Protein AF-J9FDY6-F1 (afdb_monomer)

Organism: NCBI:txid749906

Solvent-accessible surface area (backbone atoms only — not comparable to full-atom values): 11093 Å² total; per-residue (Å²): 136,80,88,86,77,82,81,77,94,75,58,94,92,57,87,83,86,85,84,82,89,76,72,91,63,66,45,80,46,75,52,73,50,66,52,69,59,100,85,43,80,53,74,74,48,74,52,72,49,45,43,49,69,29,29,34,53,46,46,65,76,28,40,54,38,81,61,77,73,20,28,37,38,38,37,60,76,62,56,61,38,16,78,71,71,10,44,25,63,37,64,58,29,23,46,38,36,20,37,55,40,83,51,101,92,43,80,41,81,53,59,80,73,49,68,47,63,58,44,62,46,60,48,79,42,99,41,48,35,53,47,26,80,35,97,81,54,57,48,71,25,80,47,49,36,28,32,27,17,35,42,98,64,35,62,30,56,77,32,74,34,49,70,29,81,20,15,50,79,83,68,80,80,72,41,84,43,62,64,98,83,39,86,44,79,57,126

Nearest PDB structures (foldseek):
  8q6t-assembly1_P  TM=5.687E-01  e=2.063E-02  Mus musculus
  6x3a-assembly1_A  TM=3.842E-01  e=3.506E-03  Homo sapiens
  8bnq-assembly2_B  TM=5.030E-01  e=7.211E-02  Homo sapiens
  5ml6-assembly1_B  TM=3.009E-01  e=4.433E+00  Homo sapiens
  5y1h-assembly1_A  TM=3.246E-01  e=7.087E+00  Plasmodium falciparum FcB1/Columbia

Secondary structure (DSSP, 8-state):
------PPPPPTT-----------SSEEEEEEEEEEETTEEEEEEEEEEEESB-PBPP-TT-EEEE-SSSEEEE-PPPPSBBTTS-B--GGG-EEEEEEEEEETTEEEEEEEEEEPPTT-SEEEE---TTS--STTSSS-EEE-EEEEEEETTEE---EEPPPEEESPPPPSS--EE-GGGS-EE--

Radius of gyration: 26.78 Å; Cα contacts (8 Å, |Δi|>4): 396; chains: 1; bounding box: 71×28×73 Å

Structure (mmCIF, N/CA/C/O backbone):
data_AF-J9FDY6-F1
#
_entry.id   AF-J9FDY6-F1
#
loop_
_atom_site.group_PDB
_atom_site.id
_atom_site.type_symbol
_atom_site.label_atom_id
_atom_site.label_alt_id
_atom_site.label_comp_id
_atom_site.label_asym_id
_atom_site.label_entity_id
_atom_site.label_seq_id
_atom_site.pdbx_PDB_ins_code
_atom_site.Cartn_x
_atom_site.Cartn_y
_atom_site.Cartn_z
_atom_site.occupancy
_atom_site.B_iso_or_equiv
_atom_site.auth_seq_id
_atom_site.auth_comp_id
_atom_site.auth_asym_id
_atom_site.auth_atom_id
_atom_site.pdbx_PDB_model_num
ATOM 1 N N . GLY A 1 1 ? -14.685 12.097 28.600 1.00 75.06 1 GLY A N 1
ATOM 2 C CA . GLY A 1 1 ? -15.356 10.964 27.938 1.00 75.06 1 GLY A CA 1
ATOM 3 C C . GLY A 1 1 ? -16.847 11.201 27.976 1.00 75.06 1 GLY A C 1
ATOM 4 O O . GLY A 1 1 ? -17.321 11.728 28.975 1.00 75.06 1 GLY A O 1
ATOM 5 N N . VAL A 1 2 ? -17.555 10.863 26.903 1.00 87.19 2 VAL A N 1
ATOM 6 C CA . VAL A 1 2 ? -19.021 10.951 26.814 1.00 87.19 2 VAL A CA 1
ATOM 7 C C . VAL A 1 2 ? -19.598 9.568 27.115 1.00 87.19 2 VAL A C 1
ATOM 9 O O . VAL A 1 2 ? -19.003 8.561 26.737 1.00 87.19 2 VAL A O 1
ATOM 12 N N . LYS A 1 3 ? -20.726 9.495 27.831 1.00 90.62 3 LYS A N 1
ATOM 13 C CA . LYS A 1 3 ? -21.427 8.221 28.025 1.00 90.62 3 LYS A CA 1
ATOM 14 C C . LYS A 1 3 ? -22.091 7.826 26.707 1.00 90.62 3 LYS A C 1
ATOM 16 O O . LYS A 1 3 ? -23.014 8.512 26.282 1.00 90.62 3 LYS A O 1
ATOM 21 N N . VAL A 1 4 ? -21.640 6.727 26.108 1.00 92.19 4 VAL A N 1
ATOM 22 C CA . VAL A 1 4 ? -22.188 6.211 24.841 1.00 92.19 4 VAL A CA 1
ATOM 23 C C . VAL A 1 4 ? -23.287 5.167 25.049 1.00 92.19 4 VAL A C 1
ATOM 25 O O . VAL A 1 4 ? -24.192 5.072 24.233 1.00 92.19 4 VAL A O 1
ATOM 28 N N . ALA A 1 5 ? -23.271 4.433 26.169 1.00 93.25 5 ALA A N 1
ATOM 29 C CA . ALA A 1 5 ? -24.294 3.438 26.482 1.00 93.25 5 ALA A CA 1
ATOM 30 C C . ALA A 1 5 ? -24.407 3.136 27.981 1.00 93.25 5 ALA A C 1
ATOM 32 O O . ALA A 1 5 ? -23.498 3.398 28.772 1.00 93.25 5 ALA A O 1
ATOM 33 N N . THR A 1 6 ? -25.534 2.528 28.350 1.00 92.44 6 THR A N 1
ATOM 34 C CA . THR A 1 6 ? -25.715 1.799 29.607 1.00 92.44 6 THR A CA 1
ATOM 35 C C . THR A 1 6 ? -26.162 0.389 29.246 1.00 92.44 6 THR A C 1
ATOM 37 O O . THR A 1 6 ? -27.187 0.218 28.591 1.00 92.44 6 THR A O 1
ATOM 40 N N . LEU A 1 7 ? -25.368 -0.609 29.631 1.00 90.44 7 LEU A N 1
ATOM 41 C CA . LEU A 1 7 ? -25.684 -2.015 29.389 1.00 90.44 7 LEU A CA 1
ATOM 42 C C . LEU A 1 7 ? -26.540 -2.549 30.540 1.00 90.44 7 LEU A C 1
ATOM 44 O O . LEU A 1 7 ? -26.436 -2.067 31.668 1.00 90.44 7 LEU A O 1
ATOM 48 N N . GLY A 1 8 ? -27.410 -3.517 30.247 1.00 85.62 8 GLY A N 1
ATOM 49 C CA . GLY A 1 8 ? -28.266 -4.140 31.257 1.00 85.62 8 GLY A CA 1
ATOM 50 C C . GLY A 1 8 ? -27.470 -4.876 32.340 1.00 85.62 8 GLY A C 1
ATOM 51 O O . GLY A 1 8 ? -26.281 -5.154 32.176 1.00 85.62 8 GLY A O 1
ATOM 52 N N . ALA A 1 9 ? -28.142 -5.217 33.444 1.00 83.19 9 ALA A N 1
ATOM 53 C CA . ALA A 1 9 ? -27.534 -5.969 34.539 1.00 83.19 9 ALA A CA 1
ATOM 54 C C . ALA A 1 9 ? -26.987 -7.317 34.036 1.00 83.19 9 ALA A C 1
ATOM 56 O O . ALA A 1 9 ? -27.739 -8.169 33.557 1.00 83.19 9 ALA A O 1
ATOM 57 N N . GLY A 1 10 ? -25.669 -7.490 34.136 1.00 81.31 10 GLY A N 1
ATOM 58 C CA . GLY A 1 10 ? -24.989 -8.736 33.805 1.00 81.31 10 GLY A CA 1
ATOM 59 C C . GLY A 1 10 ? -24.972 -9.703 34.986 1.00 81.31 10 GLY A C 1
ATOM 60 O O . GLY A 1 10 ? -24.979 -9.296 36.147 1.00 81.31 10 GLY A O 1
ATOM 61 N N . LYS A 1 11 ? -24.914 -10.999 34.694 1.00 86.50 11 LYS A N 1
ATOM 62 C CA . LYS A 1 11 ? -24.610 -12.031 35.694 1.00 86.50 11 LYS A CA 1
ATOM 63 C C . LYS A 1 11 ? -23.091 -12.216 35.819 1.00 86.50 11 LYS A C 1
ATOM 65 O O . LYS A 1 11 ? -22.375 -11.978 34.844 1.00 86.50 11 LYS A O 1
ATOM 70 N N . PRO A 1 12 ? -22.574 -12.689 36.968 1.00 84.12 12 PRO A N 1
ATOM 71 C CA . PRO A 1 12 ? -21.167 -13.064 37.084 1.00 84.12 12 PRO A CA 1
ATOM 72 C C . PRO A 1 12 ? -20.740 -14.025 35.962 1.00 84.12 12 PRO A C 1
ATOM 74 O O . PRO A 1 12 ? -21.419 -15.015 35.698 1.00 84.12 12 PRO A O 1
ATOM 77 N N . GLY A 1 13 ? -19.632 -13.709 35.285 1.00 86.62 13 GLY A N 1
ATOM 78 C CA . GLY A 1 13 ? -19.098 -14.498 34.166 1.00 86.62 13 GLY A CA 1
ATOM 79 C C . GLY A 1 13 ? -19.804 -14.305 32.817 1.00 86.62 13 GLY A C 1
ATOM 80 O O . GLY A 1 13 ? -19.358 -14.871 31.824 1.00 86.62 13 GLY A O 1
ATOM 81 N N . GLN A 1 14 ? -20.874 -13.507 32.744 1.00 91.00 14 GLN A N 1
ATOM 82 C CA . GLN A 1 14 ? -21.537 -13.191 31.480 1.00 91.00 14 GLN A CA 1
ATOM 83 C C . GLN A 1 14 ? -20.716 -12.185 30.662 1.00 91.00 14 GLN A C 1
ATOM 85 O O . GLN A 1 14 ? -20.307 -11.141 31.167 1.00 91.00 14 GLN A O 1
ATOM 90 N N . THR A 1 15 ? -20.558 -12.451 29.366 1.00 91.12 15 THR A N 1
ATOM 91 C CA . THR A 1 15 ? -20.075 -11.454 28.404 1.00 91.12 15 THR A CA 1
ATOM 92 C C . THR A 1 15 ? -21.220 -10.535 27.987 1.00 91.12 15 THR A C 1
ATOM 94 O O . THR A 1 15 ? -22.278 -11.000 27.562 1.00 91.12 15 THR A O 1
ATOM 97 N N . LEU A 1 16 ? -20.996 -9.227 28.092 1.00 90.88 16 LEU A N 1
ATOM 98 C CA . LEU A 1 16 ? -21.864 -8.201 27.525 1.00 90.88 16 LEU A CA 1
ATOM 99 C C . LEU A 1 16 ? -21.145 -7.553 26.341 1.00 90.88 16 LEU A C 1
ATOM 101 O O . LEU A 1 16 ? -19.950 -7.269 26.424 1.00 90.88 16 LEU A O 1
ATOM 105 N N . THR A 1 17 ? -21.879 -7.306 25.261 1.00 92.12 17 THR A N 1
ATOM 106 C CA . THR A 1 17 ? -21.357 -6.684 24.041 1.00 92.12 17 THR A CA 1
ATOM 107 C C . THR A 1 17 ? -22.111 -5.392 23.768 1.00 92.12 17 THR A C 1
ATOM 109 O O . THR A 1 17 ? -23.320 -5.310 23.983 1.00 92.12 17 THR A O 1
ATOM 112 N N . TYR A 1 18 ? -21.384 -4.387 23.294 1.00 91.69 18 TYR A N 1
ATOM 113 C CA . TYR A 1 18 ? -21.929 -3.131 22.806 1.00 91.69 18 TYR A CA 1
ATOM 114 C C . TYR A 1 18 ? -21.209 -2.754 21.519 1.00 91.69 18 TYR A C 1
ATOM 116 O O . TYR A 1 18 ? -19.981 -2.811 21.468 1.00 91.69 18 TYR A O 1
ATOM 124 N N . GLU A 1 19 ? -21.979 -2.375 20.507 1.00 92.38 19 GLU A N 1
ATOM 125 C CA . GLU A 1 19 ? -21.470 -1.871 19.239 1.00 92.38 19 GLU A CA 1
ATOM 126 C C . GLU A 1 19 ? -21.726 -0.366 19.174 1.00 92.38 19 GLU A C 1
ATOM 128 O O . GLU A 1 19 ? -22.873 0.087 19.208 1.00 92.38 19 GLU A O 1
ATOM 133 N N . ASP A 1 20 ? -20.647 0.411 19.118 1.00 90.69 20 ASP A N 1
ATOM 134 C CA . ASP A 1 20 ? -20.729 1.858 18.984 1.00 90.69 20 ASP A CA 1
ATOM 135 C C . ASP A 1 20 ? -20.771 2.249 17.505 1.00 90.69 20 ASP A C 1
ATOM 137 O O . ASP A 1 20 ? -19.743 2.327 16.837 1.00 90.69 20 ASP A O 1
ATOM 141 N N . ASN A 1 21 ? -21.975 2.494 16.995 1.00 88.88 21 ASN A N 1
ATOM 142 C CA . ASN A 1 21 ? -22.195 2.928 15.613 1.00 88.88 21 ASN A CA 1
ATOM 143 C C . ASN A 1 21 ? -22.126 4.457 15.439 1.00 88.88 21 ASN A C 1
ATOM 145 O O . ASN A 1 21 ? -22.298 4.958 14.331 1.00 88.88 21 ASN A O 1
ATOM 149 N N . ALA A 1 22 ? -21.909 5.212 16.522 1.00 88.19 22 ALA A N 1
ATOM 150 C CA . ALA A 1 22 ? -21.962 6.674 16.533 1.00 88.19 22 ALA A CA 1
ATOM 151 C C . ALA A 1 22 ? -20.578 7.312 16.745 1.00 88.19 22 ALA A C 1
ATOM 153 O O . ALA A 1 22 ? -20.472 8.415 17.290 1.00 88.19 22 ALA A O 1
ATOM 154 N N . VAL A 1 23 ? -19.511 6.628 16.319 1.00 87.88 23 VAL A N 1
ATOM 155 C CA . VAL A 1 23 ? -18.141 7.138 16.436 1.00 87.88 23 VAL A CA 1
ATOM 156 C C . VAL A 1 23 ? -17.967 8.328 15.483 1.00 87.88 23 VAL A C 1
ATOM 158 O O . VAL A 1 23 ? -18.088 8.161 14.270 1.00 87.88 23 VAL A O 1
ATOM 161 N N . PRO A 1 24 ? -17.705 9.543 15.997 1.00 82.50 24 PRO A N 1
ATOM 162 C CA . PRO A 1 24 ? -17.895 10.774 15.229 1.00 82.50 24 PRO A CA 1
ATOM 163 C C . PRO A 1 24 ? -16.793 11.041 14.199 1.00 82.50 24 PRO A C 1
ATOM 165 O O . PRO A 1 24 ? -16.982 11.850 13.294 1.00 82.50 24 PRO A O 1
ATOM 168 N N . SER A 1 25 ? -15.625 10.419 14.355 1.00 88.00 25 SER A N 1
ATOM 169 C CA . SER A 1 25 ? -14.468 10.663 13.499 1.00 88.00 25 SER A CA 1
ATOM 170 C C . SER A 1 25 ? -13.517 9.473 13.485 1.00 88.00 25 SER A C 1
ATOM 172 O O . SER A 1 25 ? -13.404 8.750 14.479 1.00 88.00 25 SER A O 1
ATOM 174 N N . ASN A 1 26 ? -12.760 9.333 12.396 1.00 89.94 26 ASN A N 1
ATOM 175 C CA . ASN A 1 26 ? -11.641 8.396 12.345 1.00 89.94 26 ASN A CA 1
ATOM 176 C C . ASN A 1 26 ? -10.578 8.777 13.388 1.00 89.94 26 ASN A C 1
ATOM 178 O O . ASN A 1 26 ? -10.371 9.963 13.664 1.00 89.94 26 ASN A O 1
ATOM 182 N N . GLY A 1 27 ? -9.888 7.789 13.954 1.00 90.75 27 GLY A N 1
ATOM 183 C CA . GLY A 1 27 ? -8.768 8.016 14.865 1.00 90.75 27 GLY A CA 1
ATOM 184 C C . GLY A 1 27 ? -8.740 7.076 16.064 1.00 90.75 27 GLY A C 1
ATOM 185 O O . GLY A 1 27 ? -9.526 6.136 16.167 1.00 90.75 27 GLY A O 1
ATOM 186 N N . TYR A 1 28 ? -7.816 7.340 16.989 1.00 92.12 28 TYR A N 1
ATOM 187 C CA . TYR A 1 28 ? -7.739 6.605 18.249 1.00 92.12 28 TYR A CA 1
ATOM 188 C C . TYR A 1 28 ? -8.845 7.038 19.206 1.00 92.12 28 TYR A C 1
ATOM 190 O O . TYR A 1 28 ? -8.920 8.200 19.605 1.00 92.12 28 TYR A O 1
ATOM 198 N N . HIS A 1 29 ? -9.635 6.065 19.644 1.00 92.44 29 HIS A N 1
ATOM 199 C CA . HIS A 1 29 ? -10.652 6.238 20.673 1.00 92.44 29 HIS A CA 1
ATOM 200 C C . HIS A 1 29 ? -10.351 5.333 21.859 1.00 92.44 29 HIS A C 1
ATOM 202 O O . HIS A 1 29 ? -9.809 4.238 21.704 1.00 92.44 29 HIS A O 1
ATOM 208 N N . SER A 1 30 ? -10.705 5.800 23.056 1.00 93.56 30 SER A N 1
ATOM 209 C CA . SER A 1 30 ? -10.562 5.038 24.295 1.00 93.56 30 SER A CA 1
ATOM 210 C C . SER A 1 30 ? -11.929 4.818 24.927 1.00 93.56 30 SER A C 1
ATOM 212 O O . SER A 1 30 ? -12.634 5.773 25.263 1.00 93.56 30 SER A O 1
ATOM 214 N N . TYR A 1 31 ? -12.291 3.552 25.098 1.00 93.62 31 TYR A N 1
ATOM 215 C CA . TYR A 1 31 ? -13.521 3.123 25.743 1.00 93.62 31 TYR A CA 1
ATOM 216 C C . TYR A 1 31 ? -13.233 2.757 27.183 1.00 93.62 31 TYR A C 1
ATOM 218 O O . TYR A 1 31 ? -12.234 2.104 27.481 1.00 93.62 31 TYR A O 1
ATOM 226 N N . ARG A 1 32 ? -14.139 3.157 28.075 1.00 94.44 32 ARG A N 1
ATOM 227 C CA . ARG A 1 32 ? -14.078 2.827 29.495 1.00 94.44 32 ARG A CA 1
ATOM 228 C C . ARG A 1 32 ? -15.406 2.257 29.956 1.00 94.44 32 ARG A C 1
ATOM 230 O O . ARG A 1 32 ? -16.444 2.883 29.756 1.00 94.44 32 ARG A O 1
ATOM 237 N N . VAL A 1 33 ? -15.347 1.113 30.621 1.00 93.56 33 VAL A N 1
ATOM 238 C CA . VAL A 1 33 ? -16.486 0.454 31.256 1.00 93.56 33 VAL A CA 1
ATOM 239 C C . VAL A 1 33 ? -16.359 0.612 32.767 1.00 93.56 33 VAL A C 1
ATOM 241 O O . VAL A 1 33 ? -15.297 0.363 33.337 1.00 93.56 33 VAL A O 1
ATOM 244 N N . THR A 1 34 ? -17.453 1.021 33.404 1.00 92.50 34 THR A N 1
ATOM 245 C CA . THR A 1 34 ? -17.596 1.077 34.862 1.00 92.50 34 THR A CA 1
ATOM 246 C C . THR A 1 34 ? -18.764 0.175 35.235 1.00 92.50 34 THR A C 1
ATOM 248 O O . THR A 1 34 ? -19.874 0.393 34.751 1.00 92.50 34 THR A O 1
ATOM 251 N N . ALA A 1 35 ? -18.527 -0.838 36.067 1.00 89.88 35 ALA A N 1
ATOM 252 C CA . ALA A 1 35 ? -19.613 -1.617 36.657 1.00 89.88 35 ALA A CA 1
ATOM 253 C C . ALA A 1 35 ? -20.236 -0.825 37.813 1.00 89.88 35 ALA A C 1
ATOM 255 O O . ALA A 1 35 ? -19.504 -0.167 38.549 1.00 89.88 35 ALA A O 1
ATOM 256 N N . LEU A 1 36 ? -21.558 -0.889 37.977 1.00 90.12 36 LEU A N 1
ATOM 257 C CA . LEU A 1 36 ? -22.249 -0.281 39.113 1.00 90.12 36 LEU A CA 1
ATOM 258 C C . LEU A 1 36 ? -22.973 -1.355 39.924 1.00 90.12 36 LEU A C 1
ATOM 260 O O . LEU A 1 36 ? -23.578 -2.258 39.344 1.00 90.12 36 LEU A O 1
ATOM 264 N N . LEU A 1 37 ? -22.938 -1.224 41.248 1.00 88.56 37 LEU A N 1
ATOM 265 C CA . LEU A 1 37 ? -23.742 -2.008 42.186 1.00 88.56 37 LEU A CA 1
ATOM 266 C C . LEU A 1 37 ? -24.489 -1.028 43.090 1.00 88.56 37 LEU A C 1
ATOM 268 O O . LEU A 1 37 ? -23.857 -0.209 43.744 1.00 88.56 37 LEU A O 1
ATOM 272 N N . ASP A 1 38 ? -25.821 -1.070 43.076 1.00 89.12 38 ASP A N 1
ATOM 273 C CA . ASP A 1 38 ? -26.685 -0.191 43.883 1.00 89.12 38 ASP A CA 1
ATOM 274 C C . ASP A 1 38 ? -26.384 1.317 43.746 1.00 89.12 38 ASP A C 1
ATOM 276 O O . ASP A 1 38 ? -26.576 2.101 44.669 1.00 89.12 38 ASP A O 1
ATOM 280 N N . GLY A 1 39 ? -25.932 1.737 42.560 1.00 84.88 39 GLY A N 1
ATOM 281 C CA . GLY A 1 39 ? -25.575 3.128 42.260 1.00 84.88 39 GLY A CA 1
ATOM 282 C C . GLY A 1 39 ? -24.118 3.493 42.556 1.00 84.88 39 GLY A C 1
ATOM 283 O O . GLY A 1 39 ? -23.668 4.543 42.104 1.00 84.88 39 GLY A O 1
ATOM 284 N N . GLU A 1 40 ? -23.365 2.613 43.215 1.00 90.94 40 GLU A N 1
ATOM 285 C CA . GLU A 1 40 ? -21.948 2.814 43.519 1.00 90.94 40 GLU A CA 1
ATOM 286 C C . GLU A 1 40 ? -21.053 2.330 42.373 1.00 90.94 40 GLU A C 1
ATOM 288 O O . GLU A 1 40 ? -21.248 1.245 41.814 1.00 90.94 40 GLU A O 1
ATOM 293 N N . GLU A 1 41 ? -20.051 3.137 42.016 1.00 93.19 41 GLU A N 1
ATOM 294 C CA . GLU A 1 41 ? -19.089 2.795 40.967 1.00 93.19 41 GLU A CA 1
ATOM 295 C C . GLU A 1 41 ? -18.074 1.753 41.458 1.00 93.19 41 GLU A C 1
ATOM 297 O O . GLU A 1 41 ? -17.340 1.964 42.422 1.00 93.19 41 GLU A O 1
ATOM 302 N N . GLY A 1 42 ? -17.967 0.647 40.727 1.00 90.94 42 GLY A N 1
ATOM 303 C CA . GLY A 1 42 ? -16.873 -0.304 40.854 1.00 90.94 42 GLY A CA 1
ATOM 304 C C . GLY A 1 42 ? -15.620 0.118 40.079 1.00 90.94 42 GLY A C 1
ATOM 305 O O . GLY A 1 42 ? -15.473 1.244 39.593 1.00 90.94 42 GLY A O 1
ATOM 306 N N . SER A 1 43 ? -14.693 -0.828 39.925 1.00 90.44 43 SER A N 1
ATOM 307 C CA . SER A 1 43 ? -13.465 -0.616 39.156 1.00 90.44 43 SER A CA 1
ATOM 308 C C . SER A 1 43 ? -13.746 -0.304 37.682 1.00 90.44 43 SER A C 1
ATOM 310 O O . SER A 1 43 ? -14.675 -0.830 37.066 1.00 90.44 43 SER A O 1
ATOM 312 N N . LYS A 1 44 ? -12.890 0.546 37.111 1.00 93.00 44 LYS A N 1
ATOM 313 C CA . LYS A 1 44 ? -12.946 0.972 35.711 1.00 93.00 44 LYS A CA 1
ATOM 314 C C . LYS A 1 44 ? -12.002 0.116 34.876 1.00 93.00 44 LYS A C 1
ATOM 316 O O . LYS A 1 44 ? -10.835 -0.023 35.231 1.00 93.00 44 LYS A O 1
ATOM 321 N N . ALA A 1 45 ? -12.489 -0.395 33.753 1.00 93.62 45 ALA A N 1
ATOM 322 C CA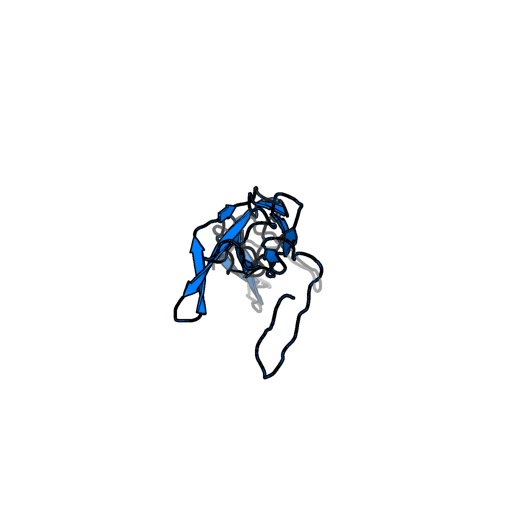 . ALA A 1 45 ? -11.675 -1.049 32.734 1.00 93.62 45 ALA A CA 1
ATOM 323 C C . ALA A 1 45 ? -11.646 -0.176 31.480 1.00 93.62 45 ALA A C 1
ATOM 325 O O . ALA A 1 45 ? -12.689 0.342 31.083 1.00 93.62 45 ALA A O 1
ATOM 326 N N . SER A 1 46 ? -10.479 -0.019 30.856 1.00 94.81 46 SER A N 1
ATOM 327 C CA . SER A 1 46 ? -10.326 0.789 29.644 1.00 94.81 46 SER A CA 1
ATOM 328 C C . SER A 1 46 ? -9.598 0.023 28.548 1.00 94.81 46 SER A C 1
ATOM 330 O O . SER A 1 46 ? -8.714 -0.780 28.835 1.00 94.81 46 SER A O 1
ATOM 332 N N . SER A 1 47 ? -9.939 0.312 27.296 1.00 94.38 47 SER A N 1
ATOM 333 C CA . SER A 1 47 ? -9.233 -0.172 26.109 1.00 94.38 47 SER A CA 1
ATOM 334 C C . SER A 1 47 ? -9.227 0.909 25.031 1.00 94.38 47 SER A C 1
ATOM 336 O O . SER A 1 47 ? -10.136 1.738 24.990 1.00 94.38 47 SER A O 1
ATOM 338 N N . SER A 1 48 ? -8.217 0.905 24.165 1.00 92.81 48 SER A N 1
ATOM 339 C CA . SER A 1 48 ? -8.083 1.878 23.079 1.00 92.81 48 SER A CA 1
ATOM 340 C C . SER A 1 48 ? -7.844 1.182 21.746 1.00 92.81 48 SER A C 1
ATOM 342 O O . SER A 1 48 ? -7.116 0.193 21.684 1.00 92.81 48 SER A O 1
ATOM 344 N N . ALA A 1 49 ? -8.430 1.724 20.682 1.00 90.69 49 ALA A N 1
ATOM 345 C CA . ALA A 1 49 ? -8.265 1.233 19.318 1.00 90.69 49 ALA A CA 1
ATOM 346 C C . ALA A 1 49 ? -8.391 2.381 18.310 1.00 90.69 49 ALA A C 1
ATOM 348 O O . ALA A 1 49 ? -9.007 3.407 18.606 1.00 90.69 49 ALA A O 1
ATOM 349 N N . TYR A 1 50 ? -7.816 2.197 17.121 1.00 92.25 50 TYR A N 1
ATOM 350 C CA . TYR A 1 50 ? -8.097 3.057 15.976 1.00 92.25 50 TYR A CA 1
ATOM 351 C C . TYR A 1 50 ? -9.434 2.637 15.358 1.00 92.25 50 TYR A C 1
ATOM 353 O O . TYR A 1 50 ? -9.603 1.474 14.994 1.00 92.25 50 TYR A O 1
ATOM 361 N N . ILE A 1 51 ? -10.380 3.567 15.250 1.00 92.00 51 ILE A N 1
ATOM 362 C CA . ILE A 1 51 ? -11.693 3.339 14.637 1.00 92.00 51 ILE A CA 1
ATOM 363 C C . ILE A 1 51 ? -11.797 4.208 13.390 1.00 92.00 51 ILE A C 1
ATOM 365 O O . ILE A 1 51 ? -11.394 5.369 13.413 1.00 92.00 51 ILE A O 1
ATOM 369 N N . GLY A 1 52 ? -12.343 3.643 12.316 1.00 91.50 52 GLY A N 1
ATOM 370 C CA . GLY A 1 52 ? -12.466 4.292 11.014 1.00 91.50 52 GLY A CA 1
ATOM 371 C C . GLY A 1 52 ? -11.510 3.722 9.968 1.00 91.50 52 GLY A C 1
ATOM 372 O O . GLY A 1 52 ? -10.789 2.754 10.225 1.00 91.50 52 GLY A O 1
ATOM 373 N N . LEU A 1 53 ? -11.542 4.325 8.778 1.00 94.94 53 LEU A N 1
ATOM 374 C CA . LEU A 1 53 ? -10.663 3.967 7.665 1.00 94.94 53 LEU A CA 1
ATOM 375 C C . LEU A 1 53 ? -9.219 4.368 7.993 1.00 94.94 53 LEU A C 1
ATOM 377 O O . LEU A 1 53 ? -8.963 5.518 8.347 1.00 94.94 53 LEU A O 1
ATOM 381 N N . ASP A 1 54 ? -8.303 3.418 7.862 1.00 96.88 54 ASP A N 1
ATOM 382 C CA . ASP A 1 54 ? -6.878 3.558 8.146 1.00 96.88 54 ASP A CA 1
ATOM 383 C C . ASP A 1 54 ? -6.059 3.649 6.848 1.00 96.88 54 ASP A C 1
ATOM 385 O O . ASP A 1 54 ? -6.533 3.327 5.753 1.00 96.88 54 ASP A O 1
ATOM 389 N N . ILE A 1 55 ? -4.814 4.096 6.977 1.00 97.50 55 ILE A N 1
ATOM 390 C CA . ILE A 1 55 ? -3.859 4.212 5.873 1.00 97.50 55 ILE A CA 1
ATOM 391 C C . ILE A 1 55 ? -3.356 2.807 5.509 1.00 97.50 55 ILE A C 1
ATOM 393 O O . ILE A 1 55 ? -2.927 2.079 6.412 1.00 97.50 55 ILE A O 1
ATOM 397 N N . PRO A 1 56 ? -3.372 2.401 4.225 1.00 98.38 56 PRO A N 1
ATOM 398 C CA . PRO A 1 56 ? -2.909 1.080 3.824 1.00 98.38 56 PRO A CA 1
ATOM 399 C C . PRO A 1 56 ? -1.419 0.902 4.131 1.00 98.38 56 PRO A C 1
ATOM 401 O O . PRO A 1 56 ? -0.637 1.853 4.150 1.00 98.38 56 PRO A O 1
ATOM 404 N N . LEU A 1 57 ? -1.013 -0.345 4.358 1.00 98.38 57 LEU A N 1
ATOM 405 C CA . LEU A 1 57 ? 0.406 -0.686 4.423 1.00 98.38 57 LEU A CA 1
ATOM 406 C C . LEU A 1 57 ? 1.042 -0.575 3.036 1.00 98.38 57 LEU A C 1
ATOM 408 O O . LEU A 1 57 ? 0.361 -0.739 2.022 1.00 98.38 57 LEU A O 1
ATOM 412 N N . SER A 1 58 ? 2.354 -0.334 3.002 1.00 98.06 58 SER A N 1
ATOM 413 C CA . SER A 1 58 ? 3.113 -0.304 1.753 1.00 98.06 58 SER A CA 1
ATOM 414 C C . SER A 1 58 ? 2.924 -1.607 0.968 1.00 98.06 58 SER A C 1
ATOM 416 O O . SER A 1 58 ? 2.825 -2.676 1.581 1.00 98.06 58 SER A O 1
ATOM 418 N N . PRO A 1 59 ? 2.891 -1.556 -0.376 1.00 97.69 59 PRO A N 1
ATOM 419 C CA . PRO A 1 59 ? 2.715 -2.740 -1.210 1.00 97.69 59 PRO A CA 1
ATOM 420 C C . PRO A 1 59 ? 4.031 -3.531 -1.285 1.00 97.69 59 PRO A C 1
ATOM 422 O O . PRO A 1 59 ? 4.685 -3.595 -2.318 1.00 97.69 59 PRO A O 1
ATOM 425 N N . GLU A 1 60 ? 4.480 -4.099 -0.169 1.00 97.31 60 GLU A N 1
ATOM 426 C CA . GLU A 1 60 ? 5.739 -4.844 -0.117 1.00 97.31 60 GLU A CA 1
ATOM 427 C C . GLU A 1 60 ? 5.709 -6.051 -1.060 1.00 97.31 60 GLU A C 1
ATOM 429 O O . GLU A 1 60 ? 4.726 -6.788 -1.129 1.00 97.31 60 GLU A O 1
ATOM 434 N N . GLY A 1 61 ? 6.812 -6.277 -1.773 1.00 96.38 61 GLY A N 1
ATOM 435 C CA . GLY A 1 61 ? 6.936 -7.381 -2.720 1.00 96.38 61 GLY A CA 1
ATOM 436 C C . GLY A 1 61 ? 6.477 -7.060 -4.141 1.00 96.38 61 GLY A C 1
ATOM 437 O O . GLY A 1 61 ? 6.252 -7.999 -4.905 1.00 96.38 61 GLY A O 1
ATOM 438 N N . VAL A 1 62 ? 6.366 -5.777 -4.517 1.00 98.19 62 VAL A N 1
ATOM 439 C CA . VAL A 1 62 ? 6.146 -5.393 -5.922 1.00 98.19 62 VAL A CA 1
ATOM 440 C C . VAL A 1 62 ? 7.248 -5.976 -6.815 1.00 98.19 62 VAL A C 1
ATOM 442 O O . VAL A 1 62 ? 8.444 -5.907 -6.496 1.00 98.19 62 VAL A O 1
ATOM 445 N N . LYS A 1 63 ? 6.840 -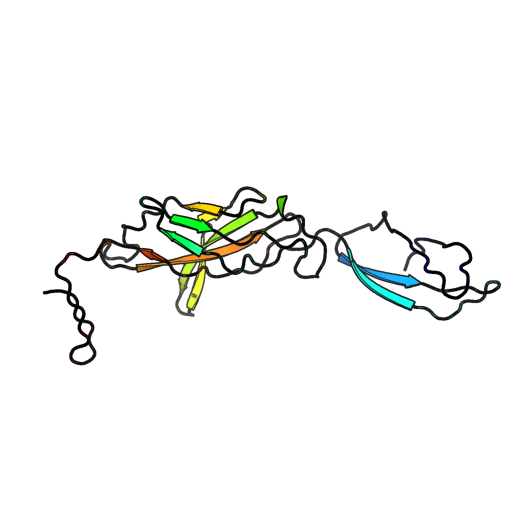6.550 -7.946 1.00 97.81 63 LYS A N 1
ATOM 446 C CA . LYS A 1 63 ? 7.708 -7.109 -8.985 1.00 97.81 63 LYS A CA 1
ATOM 447 C C . LYS A 1 63 ? 7.466 -6.389 -10.301 1.00 97.81 63 LYS A C 1
ATOM 449 O O . LYS A 1 63 ? 6.323 -6.091 -10.634 1.00 97.81 63 LYS A O 1
ATOM 454 N N . LEU A 1 64 ? 8.548 -6.163 -11.033 1.00 98.19 64 LEU A N 1
ATOM 455 C CA . LEU A 1 64 ? 8.533 -5.738 -12.425 1.00 98.19 64 LEU A CA 1
ATOM 456 C C . LEU A 1 64 ? 8.950 -6.945 -13.261 1.00 98.19 64 LEU A C 1
ATOM 458 O O . LEU A 1 64 ? 9.974 -7.564 -12.973 1.00 98.19 64 LEU A O 1
ATOM 462 N N . LEU A 1 65 ? 8.127 -7.313 -14.233 1.00 97.19 65 LEU A N 1
ATOM 463 C CA . LEU A 1 65 ? 8.321 -8.489 -15.068 1.00 97.19 65 LEU A CA 1
ATOM 464 C C . LEU A 1 65 ? 8.378 -8.060 -16.529 1.00 97.19 65 LEU A C 1
ATOM 466 O O . LEU A 1 65 ? 7.535 -7.284 -16.979 1.00 97.19 65 LEU A O 1
ATOM 470 N N . ASP A 1 66 ? 9.347 -8.594 -17.260 1.00 95.56 66 ASP A N 1
ATOM 471 C CA . ASP A 1 66 ? 9.341 -8.555 -18.717 1.00 95.56 66 ASP A CA 1
ATOM 472 C C . ASP A 1 66 ? 8.102 -9.306 -19.235 1.00 95.56 66 ASP A C 1
ATOM 474 O O . ASP A 1 66 ? 7.839 -10.449 -18.847 1.00 95.56 66 ASP A O 1
ATOM 478 N N . ASN A 1 67 ? 7.321 -8.630 -20.074 1.00 96.00 67 ASN A N 1
ATOM 479 C CA . ASN A 1 67 ? 6.119 -9.155 -20.707 1.00 96.00 67 ASN A CA 1
ATOM 480 C C . ASN A 1 67 ? 6.172 -8.970 -22.240 1.00 96.00 67 ASN A C 1
ATOM 482 O O . ASN A 1 67 ? 5.177 -8.648 -22.898 1.00 96.00 67 ASN A O 1
ATOM 486 N N . GLY A 1 68 ? 7.362 -9.158 -22.816 1.00 92.25 68 GLY A N 1
ATOM 487 C CA . GLY A 1 68 ? 7.648 -9.084 -24.245 1.00 92.25 68 GLY A CA 1
ATOM 488 C C . GLY A 1 68 ? 7.882 -7.651 -24.703 1.00 92.25 68 GLY A C 1
ATOM 489 O O . GLY A 1 68 ? 9.010 -7.201 -24.797 1.00 92.25 68 GLY A O 1
ATOM 490 N N . ASN A 1 69 ? 6.807 -6.912 -24.977 1.00 93.62 69 ASN A N 1
ATOM 491 C CA . ASN A 1 69 ? 6.901 -5.543 -25.517 1.00 93.62 69 ASN A CA 1
ATOM 492 C C . ASN A 1 69 ? 6.597 -4.463 -24.467 1.00 93.62 69 ASN A C 1
ATOM 494 O O . ASN A 1 69 ? 6.445 -3.288 -24.798 1.00 93.62 69 ASN A O 1
ATOM 498 N N . ASN A 1 70 ? 6.376 -4.872 -23.221 1.00 96.56 70 ASN A N 1
ATOM 499 C CA . ASN A 1 70 ? 6.028 -4.0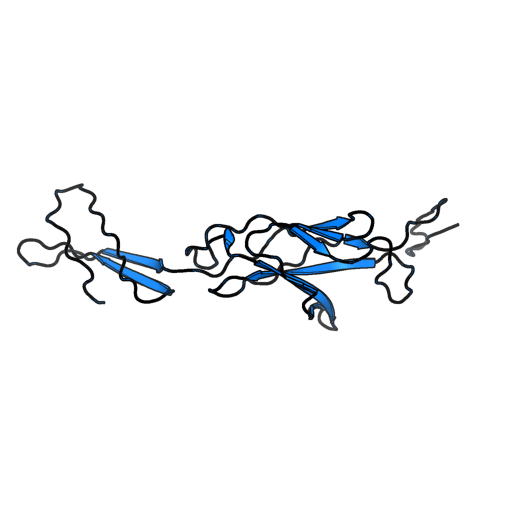02 -22.110 1.00 96.56 70 ASN A CA 1
ATOM 500 C C . ASN A 1 70 ? 6.518 -4.605 -20.787 1.00 96.56 70 ASN A C 1
ATOM 502 O O . ASN A 1 70 ? 6.926 -5.767 -20.736 1.00 96.56 70 ASN A O 1
ATOM 506 N N . VAL A 1 71 ? 6.432 -3.825 -19.710 1.00 97.81 71 VAL A N 1
ATOM 507 C CA . VAL A 1 71 ? 6.705 -4.298 -18.351 1.00 97.81 71 VAL A CA 1
ATOM 508 C C . VAL A 1 71 ? 5.387 -4.494 -17.609 1.00 97.81 71 VAL A C 1
ATOM 510 O O . VAL A 1 71 ? 4.549 -3.595 -17.559 1.00 97.81 71 VAL A O 1
ATOM 513 N N . LEU A 1 72 ? 5.209 -5.656 -16.985 1.00 98.44 72 LEU A N 1
ATOM 514 C CA . LEU A 1 72 ? 4.104 -5.927 -16.072 1.00 98.44 72 LEU A CA 1
ATOM 515 C C . LEU A 1 72 ? 4.551 -5.655 -14.632 1.00 98.44 72 LEU A C 1
ATOM 517 O O . LEU A 1 72 ? 5.462 -6.306 -14.118 1.00 98.44 72 LEU A O 1
ATOM 521 N N . ALA A 1 73 ? 3.894 -4.711 -13.964 1.00 98.50 73 ALA A N 1
ATOM 522 C CA . ALA A 1 73 ? 4.056 -4.490 -12.535 1.00 98.50 73 ALA A CA 1
ATOM 523 C C . ALA A 1 73 ? 3.001 -5.298 -11.771 1.00 98.50 73 ALA A C 1
ATOM 525 O O . ALA A 1 73 ? 1.815 -5.178 -12.064 1.00 98.50 73 ALA A O 1
ATOM 526 N N . GLN A 1 74 ? 3.416 -6.095 -10.785 1.00 98.50 74 GLN A N 1
ATOM 527 C CA . GLN A 1 74 ? 2.522 -6.904 -9.946 1.00 98.50 74 GLN A CA 1
ATOM 528 C C . GLN A 1 74 ? 2.836 -6.715 -8.464 1.00 98.50 74 GLN A C 1
ATOM 530 O O . GLN A 1 74 ? 4.005 -6.643 -8.082 1.00 98.50 74 GLN A O 1
ATOM 535 N N . TRP A 1 75 ? 1.812 -6.698 -7.613 1.00 98.44 75 TRP A N 1
ATOM 536 C CA . TRP A 1 75 ? 1.957 -6.560 -6.161 1.00 98.44 75 TRP A CA 1
ATOM 537 C C . TRP A 1 75 ? 0.954 -7.428 -5.390 1.00 98.44 75 TRP A C 1
ATOM 539 O O . TRP A 1 75 ? -0.093 -7.805 -5.919 1.00 98.44 75 TRP A O 1
ATOM 549 N N . PRO A 1 76 ? 1.233 -7.764 -4.118 1.00 98.00 76 PRO A N 1
ATOM 550 C CA . PRO A 1 76 ? 0.267 -8.472 -3.287 1.00 98.00 76 PRO A CA 1
ATOM 551 C C . PRO A 1 76 ? -0.993 -7.642 -3.024 1.00 98.00 76 PRO A C 1
ATOM 553 O O . PRO A 1 76 ? -0.937 -6.422 -2.876 1.00 98.00 76 PRO A O 1
ATOM 556 N N . LYS A 1 77 ? -2.135 -8.322 -2.872 1.00 97.94 77 LYS A N 1
ATOM 557 C CA . LYS A 1 77 ? -3.384 -7.684 -2.441 1.00 97.94 77 LYS A CA 1
ATOM 558 C C . LYS A 1 77 ? -3.191 -6.952 -1.107 1.00 97.94 77 LYS A C 1
ATOM 560 O O . LYS A 1 77 ? -2.612 -7.508 -0.170 1.00 97.94 77 LYS A O 1
ATOM 565 N N . ALA A 1 78 ? -3.747 -5.745 -1.009 1.00 98.19 78 ALA A N 1
ATOM 566 C CA . ALA A 1 78 ? -3.726 -4.962 0.219 1.00 98.19 78 ALA A CA 1
ATOM 567 C C . ALA A 1 78 ? -4.355 -5.729 1.396 1.00 98.19 78 ALA A C 1
ATOM 569 O O . ALA A 1 78 ? -5.337 -6.467 1.251 1.00 98.19 78 ALA A O 1
ATOM 570 N N . ARG A 1 79 ? -3.776 -5.554 2.586 1.00 97.62 79 ARG A N 1
ATOM 571 C CA . ARG A 1 79 ? -4.335 -6.100 3.826 1.00 97.62 79 ARG A CA 1
ATOM 572 C C . ARG A 1 79 ? -5.622 -5.357 4.177 1.00 97.62 79 ARG A C 1
ATOM 574 O O . ARG A 1 79 ? -5.775 -4.185 3.859 1.00 97.62 79 ARG A O 1
ATOM 581 N N . ASN A 1 80 ? -6.521 -6.028 4.893 1.00 97.19 80 ASN A N 1
ATOM 582 C CA . ASN A 1 80 ? -7.731 -5.407 5.439 1.00 97.19 80 ASN A CA 1
ATOM 583 C C . ASN A 1 80 ? -7.465 -4.579 6.713 1.00 97.19 80 ASN A C 1
ATOM 585 O O . ASN A 1 80 ? -8.403 -4.225 7.427 1.00 97.19 80 ASN A O 1
ATOM 589 N N . TYR A 1 81 ? -6.192 -4.307 7.013 1.00 96.56 81 TYR A N 1
ATOM 590 C CA . TYR A 1 81 ? -5.773 -3.450 8.107 1.00 96.56 81 TYR A CA 1
ATOM 591 C C . TYR A 1 81 ? -4.605 -2.548 7.701 1.00 96.56 81 TYR A C 1
ATOM 593 O O . TYR A 1 81 ? -3.790 -2.917 6.850 1.00 96.56 81 TYR A O 1
ATOM 601 N N . GLY A 1 82 ? -4.546 -1.374 8.325 1.00 96.81 82 GLY A N 1
ATOM 602 C CA . GLY A 1 82 ? -3.593 -0.318 8.006 1.00 96.81 82 GLY A CA 1
ATOM 603 C C . GLY A 1 82 ? -2.482 -0.120 9.034 1.00 96.81 82 GLY A C 1
ATOM 604 O O . GLY A 1 82 ? -2.232 -0.966 9.900 1.00 96.81 82 GLY A O 1
ATOM 605 N N . ALA A 1 83 ? -1.810 1.028 8.935 1.00 96.12 83 ALA A N 1
ATOM 606 C CA . ALA A 1 83 ? -0.678 1.423 9.775 1.00 96.12 83 ALA A CA 1
ATOM 607 C C . ALA A 1 83 ? -0.987 1.425 11.287 1.00 96.12 83 ALA A C 1
ATOM 609 O O . ALA A 1 83 ? -0.102 1.166 12.104 1.00 96.12 83 ALA A O 1
ATOM 610 N N . ASN A 1 84 ? -2.241 1.664 11.670 1.00 95.50 84 ASN A N 1
ATOM 611 C CA . ASN A 1 84 ? -2.720 1.674 13.052 1.00 95.50 84 ASN A CA 1
ATOM 612 C C . ASN A 1 84 ? -3.448 0.380 13.440 1.00 95.50 84 ASN A C 1
ATOM 614 O O . ASN A 1 84 ? -4.084 0.323 14.494 1.00 95.50 84 ASN A O 1
ATOM 618 N N . LYS A 1 85 ? -3.374 -0.662 12.597 1.00 93.56 85 LYS A N 1
ATOM 619 C CA . LYS A 1 85 ? -4.200 -1.880 12.684 1.00 93.56 85 LYS A CA 1
ATOM 620 C C . LYS A 1 85 ? -5.707 -1.584 12.595 1.00 93.56 85 LYS A C 1
ATOM 622 O O . LYS A 1 85 ? -6.512 -2.434 12.972 1.00 93.56 85 LYS A O 1
ATOM 627 N N . GLY A 1 86 ? -6.077 -0.390 12.122 1.00 93.50 86 GLY A N 1
ATOM 628 C CA . GLY A 1 86 ? -7.453 -0.010 11.825 1.00 93.50 86 GLY A CA 1
ATOM 629 C C . GLY A 1 86 ? -7.905 -0.602 10.494 1.00 93.50 86 GLY A C 1
ATOM 630 O O . GLY A 1 86 ? -7.110 -1.212 9.784 1.00 93.50 86 GLY A O 1
ATOM 631 N N . TYR A 1 87 ? -9.181 -0.439 10.156 1.00 95.19 87 TYR A N 1
ATOM 632 C CA . TYR A 1 87 ? -9.775 -1.055 8.970 1.00 95.19 87 TYR A CA 1
ATOM 633 C C . TYR A 1 87 ? -9.262 -0.427 7.669 1.00 95.19 87 TYR A C 1
ATOM 635 O O . TYR A 1 87 ? -9.230 0.792 7.526 1.00 95.19 87 TYR A O 1
ATOM 643 N N . VAL A 1 88 ? -8.936 -1.264 6.687 1.00 97.94 88 VAL A N 1
ATOM 644 C CA . VAL A 1 88 ? -8.682 -0.867 5.295 1.00 97.94 88 VAL A CA 1
ATOM 645 C C . VAL A 1 88 ? -9.607 -1.691 4.413 1.00 97.94 88 VAL A C 1
ATOM 647 O O . VAL A 1 88 ? -9.699 -2.900 4.607 1.00 97.94 88 VAL A O 1
ATOM 650 N N . ASP A 1 89 ? -10.259 -1.065 3.435 1.00 97.94 89 ASP A N 1
ATOM 651 C CA . ASP A 1 89 ? -10.967 -1.779 2.370 1.00 97.94 89 ASP A CA 1
ATOM 652 C C . ASP A 1 89 ? -10.000 -2.058 1.206 1.00 97.94 89 ASP A C 1
ATOM 654 O O . ASP A 1 89 ? -9.664 -1.127 0.468 1.00 97.94 89 ASP A O 1
ATOM 658 N N . PRO A 1 90 ? -9.552 -3.312 0.992 1.00 98.19 90 PRO A N 1
ATOM 659 C CA . PRO A 1 90 ? -8.601 -3.622 -0.071 1.00 98.19 90 PRO A CA 1
ATOM 660 C C . PRO A 1 90 ? -9.133 -3.347 -1.480 1.00 98.19 90 PRO A C 1
ATOM 662 O O . PRO A 1 90 ? -8.331 -3.210 -2.395 1.00 98.19 90 PRO A O 1
ATOM 665 N N . SER A 1 91 ? -10.456 -3.295 -1.677 1.00 98.31 91 SER A N 1
ATOM 666 C CA . SER A 1 91 ? -11.057 -3.010 -2.988 1.00 98.31 91 SER A CA 1
ATOM 667 C C . SER A 1 91 ? -10.943 -1.539 -3.392 1.00 98.31 91 SER A C 1
ATOM 669 O O . SER A 1 91 ? -11.110 -1.212 -4.561 1.00 98.31 91 SER A O 1
ATOM 671 N N . GLN A 1 92 ? -10.653 -0.663 -2.428 1.00 98.31 92 GLN A N 1
ATOM 672 C CA . GLN A 1 92 ? -10.523 0.780 -2.624 1.00 98.31 92 GLN A CA 1
ATOM 673 C C . GLN A 1 92 ? -9.063 1.249 -2.579 1.00 98.31 92 GLN A C 1
ATOM 675 O O . GLN A 1 92 ? -8.808 2.450 -2.623 1.00 98.31 92 GLN A O 1
ATOM 680 N N . VAL A 1 93 ? -8.104 0.323 -2.461 1.00 98.75 93 VAL A N 1
ATOM 681 C CA . VAL A 1 93 ? -6.674 0.651 -2.467 1.00 98.75 93 VAL A CA 1
ATOM 682 C C . VAL A 1 93 ? -6.175 0.721 -3.902 1.00 98.75 93 VAL A C 1
ATOM 684 O O . VAL A 1 93 ? -6.365 -0.225 -4.666 1.00 98.75 93 VAL A O 1
ATOM 687 N N . THR A 1 94 ? -5.503 1.812 -4.249 1.00 98.81 94 THR A N 1
ATOM 688 C CA . THR A 1 94 ? -4.725 1.932 -5.487 1.00 98.81 94 THR A CA 1
ATOM 689 C C . THR A 1 94 ? -3.236 1.794 -5.185 1.00 98.81 94 THR A C 1
ATOM 691 O O . THR A 1 94 ? -2.797 1.991 -4.047 1.00 98.81 94 THR A O 1
ATOM 694 N N . VAL A 1 95 ? -2.449 1.444 -6.202 1.00 98.81 95 VAL A N 1
ATOM 695 C CA . VAL A 1 95 ? -0.986 1.485 -6.138 1.00 98.81 95 VAL A CA 1
ATOM 696 C C . VAL A 1 95 ? -0.459 2.473 -7.164 1.00 98.81 95 VAL A C 1
ATOM 698 O O . VAL A 1 95 ? -0.756 2.370 -8.353 1.00 98.81 95 VAL A O 1
ATOM 701 N N . SER A 1 96 ? 0.340 3.421 -6.687 1.00 98.69 96 SER A N 1
ATOM 702 C CA . SER A 1 96 ? 1.027 4.425 -7.493 1.00 98.69 96 SER A CA 1
ATOM 703 C C . SER A 1 96 ? 2.506 4.059 -7.628 1.00 98.69 96 SER A C 1
ATOM 705 O O . SER A 1 96 ? 3.162 3.739 -6.633 1.00 98.69 96 SER A O 1
ATOM 707 N N . LEU A 1 97 ? 3.024 4.098 -8.854 1.00 98.56 97 LEU A N 1
ATOM 708 C CA . LEU A 1 97 ? 4.412 3.818 -9.204 1.00 98.56 97 LEU A CA 1
ATOM 709 C C . LEU A 1 97 ? 5.125 5.110 -9.596 1.00 98.56 97 LEU A C 1
ATOM 711 O O . LEU A 1 97 ? 4.592 5.909 -10.361 1.00 98.56 97 LEU A O 1
ATOM 715 N N . PHE A 1 98 ? 6.335 5.290 -9.088 1.00 98.38 98 PHE A N 1
ATOM 716 C CA . PHE A 1 98 ? 7.149 6.488 -9.243 1.00 98.38 98 PHE A CA 1
ATOM 717 C C . PHE A 1 98 ? 8.539 6.117 -9.734 1.00 98.38 98 PHE A C 1
ATOM 719 O O . PHE A 1 98 ? 9.043 5.034 -9.427 1.00 98.38 98 PHE A O 1
ATOM 726 N N . GLU A 1 99 ? 9.186 7.030 -10.442 1.00 96.38 99 GLU A N 1
ATOM 727 C CA . GLU A 1 99 ? 10.585 6.878 -10.821 1.00 96.38 99 GLU A CA 1
ATOM 728 C C . GLU A 1 99 ? 11.476 6.751 -9.578 1.00 96.38 99 GLU A C 1
ATOM 730 O O . GLU A 1 99 ? 11.220 7.368 -8.538 1.00 96.38 99 GLU A O 1
ATOM 735 N N . MET A 1 100 ? 12.555 5.970 -9.681 1.00 93.31 100 MET A N 1
ATOM 736 C CA . MET A 1 100 ? 13.656 6.043 -8.722 1.00 93.31 100 MET A CA 1
ATOM 737 C C . MET A 1 100 ? 14.845 6.742 -9.370 1.00 93.31 100 MET A C 1
ATOM 739 O O . MET A 1 100 ? 15.510 6.189 -10.242 1.00 93.31 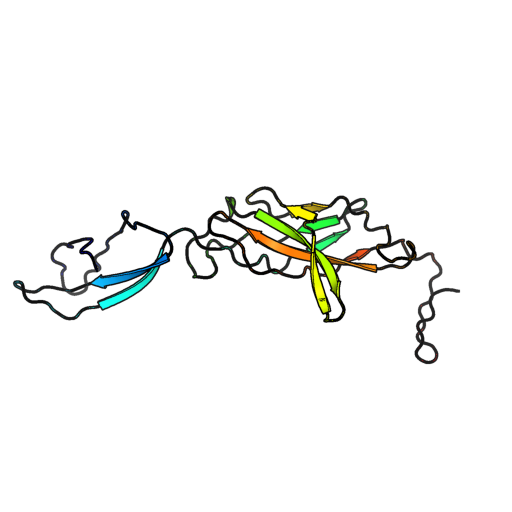100 MET A O 1
ATOM 743 N N . ILE A 1 101 ? 15.134 7.953 -8.907 1.00 91.25 101 ILE A N 1
ATOM 744 C CA . ILE A 1 101 ? 16.212 8.789 -9.431 1.00 91.25 101 ILE A CA 1
ATOM 745 C C . ILE A 1 101 ? 17.441 8.710 -8.530 1.00 91.25 101 ILE A C 1
ATOM 747 O O . ILE A 1 101 ? 17.344 8.716 -7.299 1.00 91.25 101 ILE A O 1
ATOM 751 N N . LYS A 1 102 ? 18.624 8.659 -9.139 1.00 87.25 102 LYS A N 1
ATOM 752 C CA . LYS A 1 102 ? 19.890 8.728 -8.411 1.00 87.25 102 LYS A CA 1
ATOM 753 C C . LYS A 1 102 ? 20.248 10.188 -8.151 1.00 87.25 102 LYS A C 1
ATOM 755 O O . LYS A 1 102 ? 20.410 10.973 -9.079 1.00 87.25 102 LYS A O 1
ATOM 760 N N . ILE A 1 103 ? 20.423 10.533 -6.885 1.00 89.25 103 ILE A N 1
ATOM 761 C CA . ILE A 1 103 ? 20.908 11.835 -6.426 1.00 89.25 103 ILE A CA 1
ATOM 762 C C . ILE A 1 103 ? 22.258 11.673 -5.717 1.00 89.25 103 ILE A C 1
ATOM 764 O O . ILE A 1 103 ? 22.682 10.562 -5.394 1.00 89.25 103 ILE A O 1
ATOM 768 N N . THR A 1 104 ? 22.930 12.787 -5.417 1.00 92.12 104 THR A N 1
ATOM 769 C CA . THR A 1 104 ? 24.230 12.807 -4.715 1.00 92.12 104 THR A CA 1
ATOM 770 C C . THR A 1 104 ? 24.228 11.977 -3.424 1.00 92.12 104 THR A C 1
ATOM 772 O O . THR A 1 104 ? 25.240 11.378 -3.071 1.00 92.12 104 THR A O 1
ATOM 775 N N . TYR A 1 105 ? 23.091 11.922 -2.725 1.00 86.75 105 TYR A N 1
ATOM 776 C CA . TYR A 1 105 ? 22.950 11.274 -1.418 1.00 86.75 105 TYR A CA 1
ATOM 777 C C . TYR A 1 105 ? 22.326 9.867 -1.465 1.00 86.75 105 TYR A C 1
ATOM 779 O O . TYR A 1 105 ? 22.071 9.293 -0.409 1.00 86.75 105 TYR A O 1
ATOM 787 N N . GLY A 1 106 ? 22.081 9.299 -2.652 1.00 86.56 106 GLY A N 1
ATOM 788 C CA . GLY A 1 106 ? 21.495 7.963 -2.809 1.00 86.56 106 GLY A CA 1
ATOM 789 C C . GLY A 1 106 ? 20.355 7.923 -3.823 1.00 86.56 106 GLY A C 1
ATOM 790 O O . GLY A 1 106 ? 20.335 8.698 -4.773 1.00 86.56 106 GLY A O 1
ATOM 791 N N . MET A 1 107 ? 19.409 7.005 -3.630 1.00 87.06 107 MET A N 1
ATOM 792 C CA . MET A 1 107 ? 18.187 6.938 -4.437 1.00 87.06 107 MET A CA 1
ATOM 793 C C . MET A 1 107 ? 17.110 7.840 -3.826 1.00 87.06 107 MET A C 1
ATOM 795 O O . MET A 1 107 ? 16.946 7.869 -2.607 1.00 87.06 107 MET A O 1
ATOM 799 N N . SER A 1 108 ? 16.355 8.539 -4.668 1.00 92.75 108 SER A N 1
ATOM 800 C CA . SER A 1 108 ? 15.171 9.310 -4.288 1.00 92.75 108 SER A CA 1
ATOM 801 C C . SER A 1 108 ? 13.980 8.909 -5.151 1.00 92.75 108 SER A C 1
ATOM 803 O O . SER A 1 108 ? 14.143 8.366 -6.241 1.00 92.75 108 SER A O 1
ATOM 805 N N . ILE A 1 109 ? 12.777 9.192 -4.658 1.00 96.06 109 ILE A N 1
ATOM 806 C CA . ILE A 1 109 ? 11.552 9.116 -5.454 1.00 96.06 109 ILE A CA 1
ATOM 807 C C . ILE A 1 109 ? 11.506 10.323 -6.394 1.00 96.06 109 ILE A C 1
ATOM 809 O O . ILE A 1 109 ? 11.742 11.450 -5.951 1.00 96.06 109 ILE A O 1
ATOM 813 N N . GLY A 1 110 ? 11.265 10.051 -7.673 1.00 96.44 110 GLY A N 1
ATOM 814 C CA . GLY A 1 110 ? 11.060 11.029 -8.735 1.00 96.44 110 GLY A CA 1
ATOM 815 C C . GLY A 1 110 ? 9.581 11.181 -9.086 1.00 96.44 110 GLY A C 1
ATOM 816 O O . GLY A 1 110 ? 8.710 11.103 -8.214 1.00 96.44 110 GLY A O 1
ATOM 817 N N . ASP A 1 111 ? 9.310 11.401 -10.369 1.00 97.38 111 ASP A N 1
ATOM 818 C CA . ASP A 1 111 ? 7.967 11.697 -10.859 1.00 97.38 111 ASP A CA 1
ATOM 819 C C . ASP A 1 111 ? 7.040 10.472 -10.825 1.00 97.38 111 ASP A C 1
ATOM 821 O O . ASP A 1 111 ? 7.470 9.315 -10.790 1.00 97.38 111 ASP A O 1
ATOM 825 N N . LEU A 1 112 ? 5.730 10.734 -10.798 1.00 98.06 112 LEU A N 1
ATOM 826 C CA . LEU A 1 112 ? 4.706 9.697 -10.902 1.00 98.06 112 LEU A CA 1
ATOM 827 C C . LEU A 1 112 ? 4.721 9.107 -12.316 1.00 98.06 112 LEU A C 1
ATOM 829 O O . LEU A 1 112 ? 4.525 9.826 -13.291 1.00 98.06 112 LEU A O 1
ATOM 833 N N . VAL A 1 113 ? 4.865 7.788 -12.405 1.00 97.94 113 VAL A N 1
ATOM 834 C CA . VAL A 1 113 ? 4.813 7.034 -13.662 1.00 97.94 113 VAL A CA 1
ATOM 835 C C . VAL A 1 113 ? 3.379 6.615 -13.975 1.00 97.94 113 VAL A C 1
ATOM 837 O O . VAL A 1 113 ? 2.889 6.841 -15.078 1.00 97.94 113 VAL A O 1
ATOM 840 N N . ALA A 1 114 ? 2.701 5.986 -13.011 1.00 98.06 114 ALA A N 1
ATOM 841 C CA . ALA A 1 114 ? 1.353 5.451 -13.197 1.00 98.06 114 ALA A CA 1
ATOM 842 C C . ALA A 1 114 ? 0.641 5.198 -11.862 1.00 98.06 114 ALA A C 1
ATOM 844 O O . ALA A 1 114 ? 1.284 4.965 -10.841 1.00 98.06 114 ALA A O 1
ATOM 845 N N . THR A 1 115 ? -0.691 5.163 -11.888 1.00 98.50 115 THR A N 1
ATOM 846 C CA . THR A 1 115 ? -1.529 4.732 -10.760 1.00 98.50 115 THR A CA 1
ATOM 847 C C . THR A 1 115 ? -2.522 3.681 -11.240 1.00 98.50 115 THR A C 1
ATOM 849 O O . THR A 1 115 ? -3.107 3.823 -12.312 1.00 98.50 115 THR A O 1
ATOM 852 N N . SER A 1 116 ? -2.697 2.622 -10.453 1.00 98.69 116 SER A N 1
ATOM 853 C CA . SER A 1 116 ? -3.639 1.543 -10.744 1.00 98.69 116 SER A CA 1
ATOM 854 C C . SER A 1 116 ? -5.096 1.979 -10.569 1.00 98.69 116 SER A C 1
ATOM 856 O O . SER A 1 116 ? -5.395 2.877 -9.780 1.00 98.69 116 SER A O 1
ATOM 858 N N . ASP A 1 117 ? -6.017 1.236 -11.182 1.00 98.50 117 ASP A N 1
ATOM 859 C CA . ASP A 1 117 ? -7.415 1.240 -10.744 1.00 98.50 117 ASP A CA 1
ATOM 860 C C . ASP A 1 117 ? -7.542 0.688 -9.305 1.00 98.50 117 ASP A C 1
ATOM 862 O O . ASP A 1 117 ? -6.664 -0.053 -8.840 1.00 98.50 117 ASP A O 1
ATOM 866 N N . PRO A 1 118 ? -8.612 1.021 -8.559 1.00 98.50 118 PRO A N 1
ATOM 867 C CA . PRO A 1 118 ? -8.812 0.503 -7.208 1.00 98.50 118 PRO A CA 1
ATOM 868 C C . PRO A 1 118 ? -8.948 -1.024 -7.163 1.00 98.50 118 PRO A C 1
ATOM 870 O O . PRO A 1 118 ? -9.670 -1.633 -7.952 1.00 98.50 118 PRO A O 1
ATOM 873 N N . GLY A 1 119 ? -8.265 -1.650 -6.205 1.00 98.06 119 GLY A N 1
ATOM 874 C CA . GLY A 1 119 ? -8.401 -3.070 -5.881 1.00 98.06 119 GLY A CA 1
ATOM 875 C C . GLY A 1 119 ? -7.696 -4.042 -6.829 1.00 98.06 119 GLY A C 1
ATOM 876 O O . GLY A 1 119 ? -7.695 -5.245 -6.550 1.00 98.06 119 GLY A O 1
ATOM 877 N N . VAL A 1 120 ? -7.081 -3.560 -7.913 1.00 98.44 120 VAL A N 1
ATOM 878 C CA . VAL A 1 120 ? -6.281 -4.401 -8.815 1.00 98.44 120 VAL A CA 1
ATOM 879 C C . VAL A 1 120 ? -4.906 -4.704 -8.212 1.00 98.44 120 VAL A C 1
ATOM 881 O O . VAL A 1 120 ? -4.407 -3.997 -7.333 1.00 98.44 120 VAL A O 1
ATOM 884 N N . THR A 1 121 ? -4.288 -5.789 -8.675 1.00 98.62 121 THR A N 1
ATOM 885 C CA . THR A 1 121 ? -2.988 -6.274 -8.171 1.00 98.62 121 THR A CA 1
ATOM 886 C C . THR A 1 121 ? -1.879 -6.241 -9.215 1.00 98.62 121 THR A C 1
ATOM 888 O O . THR A 1 121 ? -0.786 -6.750 -8.972 1.00 98.62 121 THR A O 1
ATOM 891 N N . GLU A 1 122 ? -2.165 -5.672 -10.383 1.00 98.44 122 GLU A N 1
ATOM 892 C CA . GLU A 1 122 ? -1.216 -5.545 -11.478 1.00 98.44 122 GLU A CA 1
ATOM 893 C C . GLU A 1 122 ? -1.576 -4.391 -12.416 1.00 98.44 122 GLU A C 1
ATOM 895 O O . GLU A 1 122 ? -2.731 -3.969 -12.483 1.00 98.44 122 GLU A O 1
ATOM 900 N N . MET A 1 123 ? -0.578 -3.883 -13.139 1.00 98.12 123 MET A N 1
ATOM 901 C CA . MET A 1 123 ? -0.755 -2.950 -14.251 1.00 98.12 123 MET A CA 1
ATOM 902 C C . MET A 1 123 ? 0.360 -3.129 -15.285 1.00 98.12 123 MET A C 1
ATOM 904 O O . MET A 1 123 ? 1.490 -3.484 -14.942 1.00 98.12 123 MET A O 1
ATOM 908 N N . THR A 1 124 ? 0.062 -2.829 -16.545 1.00 98.19 124 THR A N 1
ATOM 909 C CA . THR A 1 124 ? 1.064 -2.796 -17.614 1.00 98.19 124 THR A CA 1
ATOM 910 C C . THR A 1 124 ? 1.638 -1.393 -17.760 1.00 98.19 124 THR A C 1
ATOM 912 O O . THR A 1 124 ? 0.897 -0.417 -17.861 1.00 98.19 124 THR A O 1
ATOM 915 N N . LEU A 1 125 ? 2.962 -1.306 -17.814 1.00 97.75 125 LEU A N 1
ATOM 916 C CA . LEU A 1 125 ? 3.709 -0.087 -18.083 1.00 97.75 125 LEU A CA 1
ATOM 917 C C . LEU A 1 125 ? 4.172 -0.085 -19.544 1.00 97.75 125 LEU A C 1
ATOM 919 O O . LEU A 1 125 ? 4.693 -1.104 -20.003 1.00 97.75 125 LEU A O 1
ATOM 923 N N . PRO A 1 126 ? 4.046 1.036 -20.274 1.00 95.38 126 PRO A N 1
ATOM 924 C CA . PRO A 1 126 ? 4.472 1.148 -21.668 1.00 95.38 126 PRO A CA 1
ATOM 925 C C . PRO A 1 126 ? 6.001 1.314 -21.777 1.00 95.38 126 PRO A C 1
ATOM 927 O O . PRO A 1 126 ? 6.492 2.258 -22.385 1.00 95.38 126 PRO A O 1
ATOM 930 N N . VAL A 1 127 ? 6.749 0.413 -21.143 1.00 94.19 127 VAL A N 1
ATOM 931 C CA . VAL A 1 127 ? 8.214 0.376 -21.115 1.00 94.19 127 VAL A CA 1
ATOM 932 C C . VAL A 1 127 ? 8.660 -0.864 -21.867 1.00 94.19 127 VAL A C 1
ATOM 934 O O . VAL A 1 127 ? 8.316 -1.966 -21.453 1.00 94.19 127 VAL A O 1
ATOM 937 N N . ASN A 1 128 ? 9.411 -0.699 -22.952 1.00 94.25 128 ASN A N 1
ATOM 938 C CA . ASN A 1 128 ? 9.960 -1.824 -23.696 1.00 94.25 128 ASN A CA 1
ATOM 939 C C . ASN A 1 128 ? 11.151 -2.429 -22.920 1.00 94.25 128 ASN A C 1
ATOM 941 O O . ASN A 1 128 ? 12.145 -1.725 -22.725 1.00 94.25 128 ASN A O 1
ATOM 945 N N . PRO A 1 129 ? 11.080 -3.692 -22.457 1.00 93.62 129 PRO A N 1
ATOM 946 C CA . PRO A 1 129 ? 12.165 -4.302 -21.690 1.00 93.62 129 PRO A CA 1
ATOM 947 C C . PRO A 1 129 ? 13.423 -4.568 -22.532 1.00 93.62 129 PRO A C 1
ATOM 949 O O . PRO A 1 129 ? 14.508 -4.663 -21.964 1.00 93.62 129 PRO A O 1
ATOM 952 N N . ASP A 1 130 ? 13.310 -4.603 -23.863 1.00 92.38 130 ASP A N 1
ATOM 953 C CA . ASP A 1 130 ? 14.450 -4.741 -24.780 1.00 92.38 130 ASP A CA 1
ATOM 954 C C . ASP A 1 130 ? 15.173 -3.404 -25.054 1.00 92.38 130 ASP A C 1
ATOM 956 O O . ASP A 1 130 ? 16.217 -3.380 -25.709 1.00 92.38 130 ASP A O 1
ATOM 960 N N . GLU A 1 131 ? 14.650 -2.274 -24.567 1.00 90.56 131 GLU A N 1
ATOM 961 C CA . GLU A 1 131 ? 15.270 -0.955 -24.726 1.00 90.56 131 GLU A CA 1
ATOM 962 C C . GLU A 1 131 ? 16.078 -0.559 -23.489 1.00 90.56 131 GLU A C 1
ATOM 964 O O . GLU A 1 131 ? 15.642 -0.690 -22.342 1.00 90.56 131 GLU A O 1
ATOM 969 N N . SER A 1 132 ? 17.292 -0.063 -23.727 1.00 85.88 132 SER A N 1
ATOM 970 C CA . SER A 1 132 ? 18.165 0.407 -22.656 1.00 85.88 132 SER A CA 1
ATOM 971 C C . SER A 1 132 ? 17.645 1.721 -22.075 1.00 85.88 132 SER A C 1
ATOM 973 O O . SER A 1 132 ? 17.255 2.623 -22.813 1.00 85.88 132 SER A O 1
ATOM 975 N N . GLN A 1 133 ? 17.707 1.848 -20.749 1.00 83.94 133 GLN A N 1
ATOM 976 C CA . GLN A 1 133 ? 17.496 3.106 -20.027 1.00 83.94 133 GLN A CA 1
ATOM 977 C C . GLN A 1 133 ? 18.830 3.782 -19.654 1.00 83.94 133 GLN A C 1
ATOM 979 O O . GLN A 1 133 ? 18.845 4.777 -18.931 1.00 83.94 133 GLN A O 1
ATOM 984 N N . ALA A 1 134 ? 19.968 3.236 -20.097 1.00 82.94 134 ALA A N 1
ATOM 985 C CA . ALA A 1 134 ? 21.265 3.884 -19.946 1.00 82.94 134 ALA A CA 1
ATOM 986 C C . ALA A 1 134 ? 21.405 5.047 -20.942 1.00 82.94 134 ALA A C 1
ATOM 988 O O . ALA A 1 134 ? 20.793 5.049 -22.008 1.00 82.94 134 ALA A O 1
ATOM 989 N N . GLU A 1 135 ? 22.263 6.021 -20.624 1.00 82.44 135 GLU A N 1
ATOM 990 C CA . GLU A 1 135 ? 22.487 7.200 -21.479 1.00 82.44 135 GLU A CA 1
ATOM 991 C C . GLU A 1 135 ? 23.006 6.850 -22.884 1.00 82.44 135 GLU A C 1
ATOM 993 O O . GLU A 1 135 ? 22.799 7.613 -23.825 1.00 82.44 135 GLU A O 1
ATOM 998 N N . ASP A 1 136 ? 23.674 5.704 -23.038 1.00 82.12 136 ASP A N 1
ATOM 999 C CA . ASP A 1 136 ? 24.195 5.237 -24.325 1.00 82.12 136 ASP A CA 1
ATOM 1000 C C . ASP A 1 136 ? 23.144 4.534 -25.202 1.00 82.12 136 ASP A C 1
ATOM 1002 O O . ASP A 1 136 ? 23.419 4.244 -26.367 1.00 82.12 136 ASP A O 1
ATOM 1006 N N . GLY A 1 137 ? 21.952 4.258 -24.661 1.00 80.75 137 GLY A N 1
ATOM 1007 C CA . GLY A 1 137 ? 20.856 3.590 -25.359 1.00 80.75 137 GLY A CA 1
ATOM 1008 C C . GLY A 1 137 ? 21.129 2.134 -25.757 1.00 80.75 137 GLY A C 1
ATOM 1009 O O . GLY A 1 137 ? 20.309 1.542 -26.458 1.00 80.75 137 GLY A O 1
ATOM 1010 N N . VAL A 1 138 ? 22.243 1.533 -25.325 1.00 81.81 138 VAL A N 1
ATOM 1011 C CA . VAL A 1 138 ? 22.652 0.176 -25.736 1.00 81.81 138 VAL A CA 1
ATOM 1012 C C . VAL A 1 138 ? 23.068 -0.723 -24.575 1.00 81.81 138 VAL A C 1
ATOM 1014 O O . VAL A 1 138 ? 22.981 -1.943 -24.690 1.00 81.81 138 VAL A O 1
ATOM 1017 N N . THR A 1 139 ? 23.490 -0.163 -23.444 1.00 85.44 139 THR A N 1
ATOM 1018 C CA . THR A 1 139 ? 23.917 -0.946 -22.282 1.00 85.44 139 THR A CA 1
ATOM 1019 C C . THR A 1 139 ? 22.712 -1.440 -21.494 1.00 85.44 139 THR A C 1
ATOM 1021 O O . THR A 1 139 ? 21.804 -0.670 -21.185 1.00 85.44 139 THR A O 1
ATOM 1024 N N . GLN A 1 140 ? 22.692 -2.719 -21.115 1.00 89.12 140 GLN A N 1
ATOM 1025 C CA . GLN A 1 140 ? 21.674 -3.212 -20.188 1.00 89.12 140 GLN A CA 1
ATOM 1026 C C . GLN A 1 140 ? 21.722 -2.430 -18.871 1.00 89.12 140 GLN A C 1
ATOM 1028 O O . GLN A 1 140 ? 22.783 -2.159 -18.312 1.00 89.12 140 GLN A O 1
ATOM 1033 N N . SER A 1 141 ? 20.551 -2.059 -18.378 1.00 89.69 141 SER A N 1
ATOM 1034 C CA . SER A 1 141 ? 20.376 -1.110 -17.286 1.00 89.69 141 SER A CA 1
ATOM 1035 C C . SER A 1 141 ? 19.367 -1.63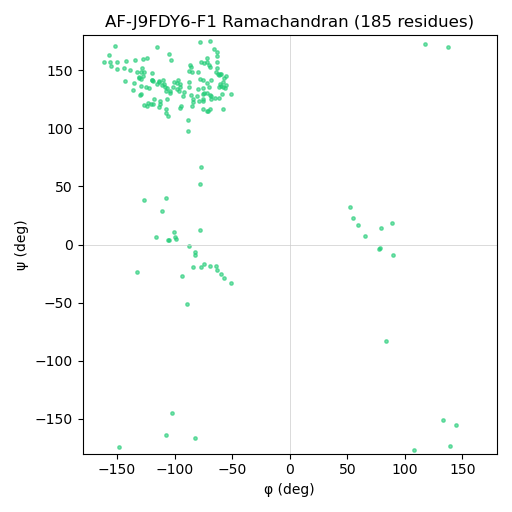4 -16.272 1.00 89.69 141 SER A C 1
ATOM 1037 O O . SER A 1 141 ? 18.559 -2.514 -16.568 1.00 89.69 141 SER A O 1
ATOM 1039 N N . ILE A 1 142 ? 19.429 -1.106 -15.051 1.00 90.31 142 ILE A N 1
ATOM 1040 C CA . ILE A 1 142 ? 18.460 -1.430 -14.006 1.00 90.31 142 ILE A CA 1
ATOM 1041 C C . ILE A 1 142 ? 17.242 -0.525 -14.177 1.00 90.31 142 ILE A C 1
ATOM 1043 O O . ILE A 1 142 ? 17.345 0.690 -14.029 1.00 90.31 142 ILE A O 1
ATOM 1047 N N . PHE A 1 143 ? 16.085 -1.136 -14.401 1.00 93.31 143 PHE A N 1
ATOM 1048 C CA . PHE A 1 143 ? 14.784 -0.504 -14.274 1.00 93.31 143 PHE A CA 1
ATOM 1049 C C . PHE A 1 143 ? 14.203 -0.798 -12.888 1.00 93.31 143 PHE A C 1
ATOM 1051 O O . PHE A 1 143 ? 13.973 -1.951 -12.513 1.00 93.31 143 PHE A O 1
ATOM 1058 N N . GLN A 1 144 ? 13.989 0.253 -12.101 1.00 95.31 144 GLN A N 1
ATOM 1059 C CA . GLN A 1 144 ? 13.462 0.154 -10.745 1.00 95.31 144 GLN A CA 1
ATOM 1060 C C . GLN A 1 144 ? 12.527 1.328 -10.458 1.00 95.31 144 GLN A C 1
ATOM 1062 O O . GLN A 1 144 ? 12.809 2.462 -10.843 1.00 95.31 144 GLN A O 1
ATOM 1067 N N . LEU A 1 145 ? 11.428 1.051 -9.758 1.00 97.31 145 LEU A N 1
ATOM 1068 C CA . LEU A 1 145 ? 10.412 2.039 -9.402 1.00 97.31 145 LEU A CA 1
ATOM 1069 C C . LEU A 1 145 ? 10.200 2.080 -7.885 1.00 97.31 145 LEU A C 1
ATOM 1071 O O . LEU A 1 145 ? 10.548 1.150 -7.156 1.00 97.31 145 LEU A O 1
ATOM 1075 N N . GLY A 1 146 ? 9.618 3.169 -7.398 1.00 97.94 146 GLY A N 1
ATOM 1076 C CA . GLY A 1 146 ? 9.029 3.245 -6.068 1.00 97.94 146 GLY A CA 1
ATOM 1077 C C . GLY A 1 146 ? 7.531 2.976 -6.146 1.00 97.94 146 GLY A C 1
ATOM 1078 O O . GLY A 1 146 ? 6.855 3.526 -7.002 1.00 97.94 146 GLY A O 1
ATOM 1079 N N . ALA A 1 147 ? 6.997 2.159 -5.248 1.00 98.44 147 ALA A N 1
ATOM 1080 C CA . ALA A 1 147 ? 5.575 1.856 -5.154 1.00 98.44 147 ALA A CA 1
ATOM 1081 C C . ALA A 1 147 ? 4.984 2.409 -3.854 1.00 98.44 147 ALA A C 1
ATOM 1083 O O . ALA A 1 147 ? 5.604 2.308 -2.794 1.00 98.44 147 ALA A O 1
ATOM 1084 N N . ARG A 1 148 ? 3.773 2.960 -3.916 1.00 98.56 148 ARG A N 1
ATOM 1085 C CA . ARG A 1 148 ? 3.020 3.464 -2.760 1.00 98.56 148 ARG A CA 1
ATOM 1086 C C . ARG A 1 148 ? 1.576 2.993 -2.849 1.00 98.56 148 ARG A C 1
ATOM 1088 O O . ARG A 1 148 ? 1.018 2.981 -3.939 1.00 98.56 148 ARG A O 1
ATOM 1095 N N . ALA A 1 149 ? 0.991 2.595 -1.725 1.00 98.75 149 ALA A N 1
ATOM 1096 C CA . ALA A 1 149 ? -0.428 2.282 -1.636 1.00 98.75 149 ALA A CA 1
ATOM 1097 C C . ALA A 1 149 ? -1.197 3.511 -1.141 1.00 98.75 149 ALA A C 1
ATOM 1099 O O . ALA A 1 149 ? -0.760 4.187 -0.207 1.00 98.75 149 ALA A O 1
ATOM 1100 N N . ASP A 1 150 ? -2.352 3.775 -1.740 1.00 98.50 1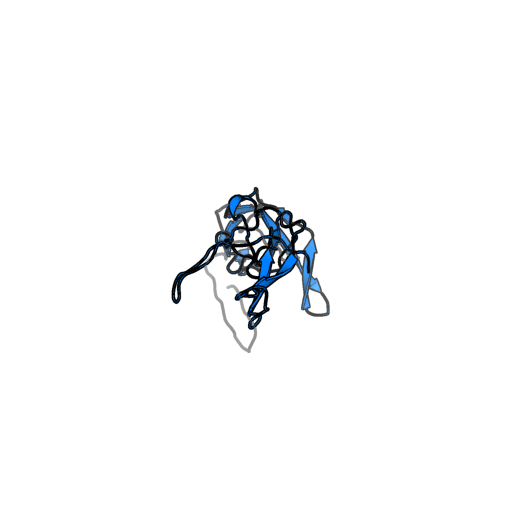50 ASP A N 1
ATOM 1101 C CA . ASP A 1 150 ? -3.169 4.951 -1.458 1.00 98.50 150 ASP A CA 1
ATOM 1102 C C . ASP A 1 150 ? -4.635 4.544 -1.210 1.00 98.50 150 ASP A C 1
ATOM 1104 O O . ASP A 1 150 ? -5.157 3.618 -1.832 1.00 98.50 150 ASP A O 1
ATOM 1108 N N . ASN A 1 151 ? -5.312 5.234 -0.290 1.00 98.12 151 ASN A N 1
ATOM 1109 C CA . ASN A 1 151 ? -6.772 5.228 -0.156 1.00 98.12 151 ASN A CA 1
ATOM 1110 C C . ASN A 1 151 ? -7.263 6.597 0.364 1.00 98.12 151 ASN A C 1
ATOM 1112 O O . ASN A 1 151 ? -6.482 7.532 0.539 1.00 98.12 151 ASN A O 1
ATOM 1116 N N . ALA A 1 152 ? -8.560 6.726 0.658 1.00 96.69 152 ALA A N 1
ATOM 1117 C CA . ALA A 1 152 ? -9.136 7.981 1.150 1.00 96.69 152 ALA A CA 1
ATOM 1118 C C . ALA A 1 152 ? -8.609 8.450 2.527 1.00 96.69 152 ALA A C 1
ATOM 1120 O O . ALA A 1 152 ? -8.764 9.623 2.860 1.00 96.69 152 ALA A O 1
ATOM 1121 N N . ALA A 1 153 ? -8.004 7.569 3.334 1.00 95.88 153 ALA A N 1
ATOM 1122 C CA . ALA A 1 153 ? -7.399 7.930 4.619 1.00 95.88 153 ALA A CA 1
ATOM 1123 C C . ALA A 1 153 ? -5.965 8.463 4.474 1.00 95.88 153 ALA A C 1
ATOM 1125 O O . ALA A 1 153 ? -5.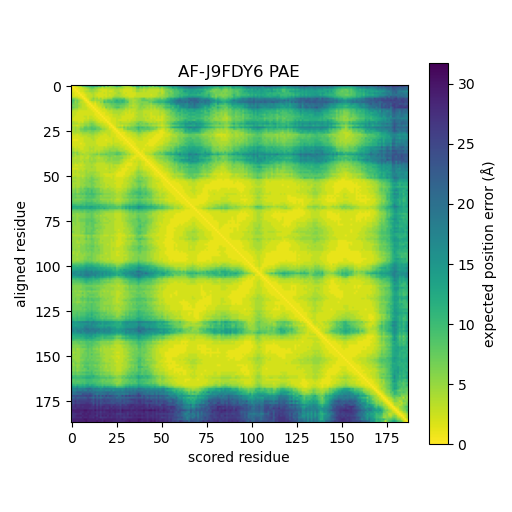470 9.137 5.378 1.00 95.88 153 ALA A O 1
ATOM 1126 N N . GLY A 1 154 ? -5.300 8.181 3.352 1.00 97.06 154 GLY A N 1
ATOM 1127 C CA . GLY A 1 154 ? -3.961 8.670 3.061 1.00 97.06 154 GLY A CA 1
ATOM 1128 C C . GLY A 1 154 ? -3.122 7.661 2.291 1.00 97.06 154 GLY A C 1
ATOM 1129 O O . GLY A 1 154 ? -3.633 6.799 1.578 1.00 97.06 154 GLY A O 1
ATOM 1130 N N . ASN A 1 155 ? -1.809 7.793 2.439 1.00 97.88 155 ASN A N 1
ATOM 1131 C CA . ASN A 1 155 ? -0.830 7.041 1.672 1.00 97.88 155 ASN A CA 1
ATOM 1132 C C . ASN A 1 155 ? 0.191 6.341 2.565 1.00 97.88 155 ASN A C 1
ATOM 1134 O O . ASN A 1 155 ? 0.572 6.841 3.624 1.00 97.88 155 ASN A O 1
ATOM 1138 N N . SER A 1 156 ? 0.614 5.161 2.123 1.00 98.31 156 SER A N 1
ATOM 1139 C CA . SER A 1 156 ? 1.681 4.403 2.760 1.00 98.31 156 SER A CA 1
ATOM 1140 C C . SER A 1 156 ? 3.040 5.086 2.576 1.00 98.31 156 SER A C 1
ATOM 1142 O O . SER A 1 156 ? 3.197 6.037 1.808 1.00 98.31 156 SER A O 1
ATOM 1144 N N . GLY A 1 157 ? 4.074 4.529 3.210 1.00 97.44 157 GLY A N 1
ATOM 1145 C CA . GLY A 1 157 ? 5.447 4.785 2.776 1.00 97.44 157 GLY A CA 1
ATOM 1146 C C . GLY A 1 157 ? 5.717 4.200 1.384 1.00 97.44 157 GLY A C 1
ATOM 1147 O O . GLY A 1 157 ? 4.941 3.388 0.873 1.00 97.44 157 GLY A O 1
ATOM 1148 N N . TYR A 1 158 ? 6.843 4.579 0.786 1.00 97.31 158 TYR A N 1
ATOM 1149 C CA . TYR A 1 158 ? 7.297 3.985 -0.471 1.00 97.31 158 TYR A CA 1
ATOM 1150 C C . TYR A 1 158 ? 7.970 2.629 -0.239 1.00 97.31 158 TYR A C 1
ATOM 1152 O O . TYR A 1 158 ? 8.639 2.416 0.773 1.00 97.31 158 TYR A O 1
ATOM 1160 N N . TYR A 1 159 ? 7.836 1.736 -1.211 1.00 97.25 159 TYR A N 1
ATOM 1161 C CA . TYR A 1 159 ? 8.569 0.481 -1.319 1.00 97.25 159 TYR A CA 1
ATOM 1162 C C . TYR A 1 159 ? 9.300 0.450 -2.663 1.00 97.25 159 TYR A C 1
ATOM 1164 O O . TYR A 1 159 ? 8.662 0.566 -3.705 1.00 97.25 159 TYR A O 1
ATOM 1172 N N . GLY A 1 160 ? 10.627 0.315 -2.660 1.00 96.44 160 GLY A N 1
ATOM 1173 C CA . GLY A 1 160 ? 11.383 0.126 -3.900 1.00 96.44 160 GLY A CA 1
ATOM 1174 C C . GLY A 1 160 ? 11.085 -1.250 -4.489 1.00 96.44 160 GLY A C 1
ATOM 1175 O O . GLY A 1 160 ? 11.181 -2.251 -3.780 1.00 96.44 160 GLY A O 1
ATOM 1176 N N . THR A 1 161 ? 10.716 -1.318 -5.766 1.00 96.69 161 THR A N 1
ATOM 1177 C CA . THR A 1 161 ? 10.451 -2.594 -6.437 1.00 96.69 161 THR A CA 1
ATOM 1178 C C . THR A 1 161 ? 11.709 -3.456 -6.489 1.00 96.69 161 THR A C 1
ATOM 1180 O O . THR A 1 161 ? 12.837 -2.962 -6.389 1.00 96.69 161 THR A O 1
ATOM 1183 N N . HIS A 1 162 ? 11.534 -4.754 -6.734 1.00 93.00 162 HIS A N 1
ATOM 1184 C CA . HIS A 1 162 ? 12.649 -5.550 -7.241 1.00 93.00 162 HIS A CA 1
ATOM 1185 C C . HIS A 1 162 ? 13.117 -4.962 -8.586 1.00 93.00 162 HIS A C 1
ATOM 1187 O O . HIS A 1 162 ? 12.260 -4.586 -9.397 1.00 93.00 162 HIS A O 1
ATOM 1193 N N . PRO A 1 163 ? 14.435 -4.842 -8.818 1.00 92.00 163 PRO A N 1
ATOM 1194 C CA . PRO A 1 163 ? 14.952 -4.331 -10.079 1.00 92.00 163 PRO A CA 1
ATOM 1195 C C . PRO A 1 163 ? 14.685 -5.325 -11.214 1.00 92.00 163 PRO A C 1
ATOM 1197 O O . PRO A 1 163 ? 14.821 -6.536 -11.030 1.00 92.00 163 PRO A O 1
ATOM 1200 N N . LEU A 1 164 ? 14.350 -4.799 -12.389 1.00 95.06 164 LEU A N 1
ATOM 1201 C CA . LEU A 1 164 ? 14.318 -5.521 -13.657 1.00 95.06 164 LEU A CA 1
ATOM 1202 C C . LEU A 1 164 ? 15.524 -5.076 -14.488 1.00 95.06 164 LEU A C 1
ATOM 1204 O O . LEU A 1 164 ? 15.810 -3.885 -14.557 1.00 95.06 164 LEU A O 1
ATOM 1208 N N . ILE A 1 165 ? 16.243 -6.011 -15.107 1.00 92.88 165 ILE A N 1
ATOM 1209 C CA . ILE A 1 165 ? 17.273 -5.656 -16.090 1.00 92.88 165 ILE A CA 1
ATOM 1210 C C . ILE A 1 165 ? 16.582 -5.450 -17.434 1.00 92.88 165 ILE A C 1
ATOM 1212 O O . ILE A 1 165 ? 15.867 -6.341 -17.882 1.00 92.88 165 ILE A O 1
ATOM 1216 N N . VAL A 1 166 ? 16.792 -4.284 -18.045 1.00 93.62 166 VAL A N 1
ATOM 1217 C CA . VAL A 1 166 ? 16.232 -3.909 -19.351 1.00 93.62 166 VAL A CA 1
ATOM 1218 C C . VAL A 1 166 ? 17.336 -3.456 -20.297 1.00 93.62 166 VAL A C 1
ATOM 1220 O O . VAL A 1 166 ? 18.349 -2.896 -19.864 1.00 93.62 166 VAL A O 1
ATOM 1223 N N . GLY A 1 167 ? 17.154 -3.691 -21.586 1.00 92.88 167 GLY A N 1
ATOM 1224 C CA . GLY A 1 167 ? 18.115 -3.371 -22.629 1.00 92.88 167 GLY A CA 1
ATOM 1225 C C . GLY A 1 167 ? 18.239 -4.481 -23.661 1.00 92.88 167 GLY A C 1
ATOM 1226 O O . GLY A 1 167 ? 17.735 -5.586 -23.451 1.00 92.88 167 GLY A O 1
ATOM 1227 N N .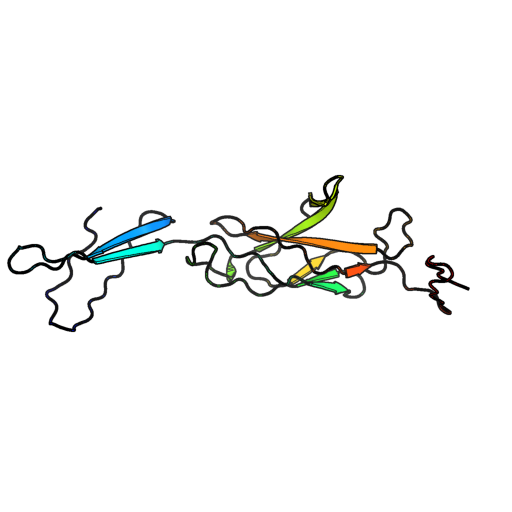 PRO A 1 168 ? 18.942 -4.206 -24.768 1.00 89.25 168 PRO A N 1
ATOM 1228 C CA . PRO A 1 168 ? 18.996 -5.126 -25.889 1.00 89.25 168 PRO A CA 1
ATOM 1229 C C . PRO A 1 168 ? 19.600 -6.468 -25.472 1.00 89.25 168 PRO A C 1
ATOM 1231 O O . PRO A 1 168 ? 20.499 -6.546 -24.627 1.00 89.25 168 PRO A O 1
ATOM 1234 N N . ALA A 1 169 ? 19.114 -7.540 -26.098 1.00 83.25 169 ALA A N 1
ATOM 1235 C CA . ALA A 1 169 ? 19.663 -8.873 -25.904 1.00 83.25 169 ALA A CA 1
ATOM 1236 C C . ALA A 1 169 ? 21.157 -8.916 -26.268 1.00 83.25 169 ALA A C 1
ATOM 1238 O O . ALA A 1 169 ? 21.592 -8.353 -27.276 1.00 83.25 169 ALA A O 1
ATOM 1239 N N . LEU A 1 170 ? 21.944 -9.640 -25.469 1.00 79.81 170 LEU A N 1
ATOM 1240 C CA . LEU A 1 170 ? 23.364 -9.842 -25.748 1.00 79.81 170 LEU A CA 1
ATOM 1241 C C . LEU A 1 170 ? 23.541 -10.649 -27.040 1.00 79.81 170 LEU A C 1
ATOM 1243 O O . LEU A 1 170 ? 23.006 -11.751 -27.190 1.00 79.81 170 LEU A O 1
ATOM 1247 N N . THR A 1 171 ? 24.329 -10.117 -27.973 1.00 76.75 171 THR A N 1
ATOM 1248 C CA . THR A 1 171 ? 24.649 -10.802 -29.228 1.00 76.75 171 THR A CA 1
ATOM 1249 C C . THR A 1 171 ? 25.602 -11.968 -28.979 1.00 76.75 171 THR A C 1
ATOM 1251 O O . THR A 1 171 ? 26.642 -11.801 -28.341 1.00 76.75 171 THR A O 1
ATOM 1254 N N . LEU A 1 172 ? 25.274 -13.146 -29.516 1.00 75.81 172 LEU A N 1
ATOM 1255 C CA . LEU A 1 172 ? 26.143 -14.323 -29.470 1.00 75.81 172 LEU A CA 1
ATOM 1256 C C . LEU A 1 172 ? 27.171 -14.321 -30.626 1.00 75.81 172 LEU A C 1
ATOM 1258 O O . LEU A 1 172 ? 26.835 -13.880 -31.726 1.00 75.81 172 LEU A O 1
ATOM 1262 N N . PRO A 1 173 ? 28.380 -14.886 -30.428 1.00 81.00 173 PRO A N 1
ATOM 1263 C CA . PRO A 1 173 ? 28.855 -15.484 -29.182 1.00 81.00 173 PRO A CA 1
ATOM 1264 C C . PRO A 1 173 ? 29.224 -14.404 -28.152 1.00 81.00 173 PRO A C 1
ATOM 1266 O O . PRO A 1 173 ? 29.778 -13.368 -28.501 1.00 81.00 173 PRO A O 1
ATOM 1269 N N . PHE A 1 174 ? 28.922 -14.656 -26.878 1.00 70.56 174 PHE A N 1
ATOM 1270 C CA . PHE A 1 174 ? 29.234 -13.747 -25.774 1.00 70.56 174 PHE A CA 1
ATOM 1271 C C . PHE A 1 174 ? 30.337 -14.339 -24.890 1.00 70.56 174 PHE A C 1
ATOM 1273 O O . PHE A 1 174 ? 30.365 -15.549 -24.649 1.00 70.56 174 PHE A O 1
ATOM 1280 N N . LYS A 1 175 ? 31.239 -13.480 -24.409 1.00 76.44 175 LYS A N 1
ATOM 1281 C CA . LYS A 1 175 ? 32.262 -13.794 -23.409 1.00 76.44 175 LYS A CA 1
ATOM 1282 C C . LYS A 1 175 ? 32.196 -12.725 -22.321 1.00 76.44 175 LYS A C 1
ATOM 1284 O O . LYS A 1 175 ? 32.268 -11.543 -22.643 1.00 76.44 175 LYS A O 1
ATOM 1289 N N . GLU A 1 176 ? 32.110 -13.164 -21.070 1.00 68.50 176 GLU A N 1
ATOM 1290 C CA . GLU A 1 176 ? 32.309 -12.340 -19.876 1.00 68.50 176 GLU A CA 1
ATOM 1291 C C . GLU A 1 176 ? 33.589 -12.819 -19.186 1.00 68.50 176 GLU A C 1
ATOM 1293 O O . GLU A 1 176 ? 33.720 -13.997 -18.836 1.00 68.50 176 GLU A O 1
ATOM 1298 N N . SER A 1 177 ? 34.567 -11.929 -19.026 1.00 78.12 177 SER A N 1
ATOM 1299 C CA . SER A 1 177 ? 35.751 -12.191 -18.204 1.00 78.12 177 SER A CA 1
ATOM 1300 C C . SER A 1 177 ? 36.054 -11.036 -17.261 1.00 78.12 177 SER A C 1
ATOM 1302 O O . SER A 1 177 ? 35.809 -9.880 -17.575 1.00 78.12 177 SER A O 1
ATOM 1304 N N . LEU A 1 178 ? 36.620 -11.364 -16.099 1.00 70.56 178 LEU A N 1
ATOM 1305 C CA . LEU A 1 178 ? 37.071 -10.404 -15.084 1.00 70.56 178 LEU A CA 1
ATOM 1306 C C . LEU A 1 178 ? 38.606 -10.326 -15.051 1.00 70.56 178 LEU A C 1
ATOM 1308 O O . LEU A 1 178 ? 39.236 -10.322 -13.989 1.00 70.56 178 LEU A O 1
ATOM 1312 N N . SER A 1 179 ? 39.224 -10.352 -16.232 1.00 70.62 179 SER A N 1
ATOM 1313 C CA . SER A 1 179 ? 40.675 -10.327 -16.400 1.00 70.62 179 SER A CA 1
ATOM 1314 C C . SER A 1 179 ? 41.247 -9.056 -15.759 1.00 70.62 179 SER A C 1
ATOM 1316 O O . SER A 1 179 ? 40.763 -7.955 -16.006 1.00 70.62 179 SER A O 1
ATOM 1318 N N . ASN A 1 180 ? 42.275 -9.186 -14.914 1.00 69.25 180 ASN A N 1
ATOM 1319 C CA . ASN A 1 180 ? 42.920 -8.059 -14.218 1.00 69.25 180 ASN A CA 1
ATOM 1320 C C . ASN A 1 180 ? 41.973 -7.164 -13.387 1.00 69.25 180 ASN A C 1
ATOM 1322 O O . ASN A 1 180 ? 42.310 -6.018 -13.103 1.00 69.25 180 ASN A O 1
ATOM 1326 N N . GLY A 1 181 ? 40.805 -7.672 -12.971 1.00 64.31 181 GLY A N 1
ATOM 1327 C CA . GLY A 1 181 ? 39.827 -6.899 -12.197 1.00 64.31 181 GLY A CA 1
ATOM 1328 C C . GLY A 1 181 ? 38.967 -5.942 -13.029 1.00 64.31 181 GLY A C 1
ATOM 1329 O O .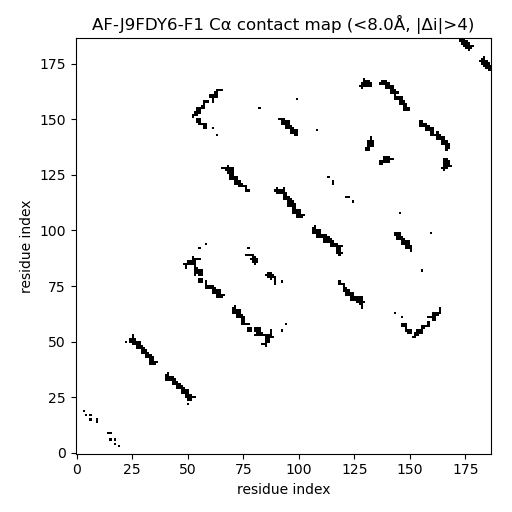 GLY A 1 181 ? 38.294 -5.087 -12.455 1.00 64.31 181 GLY A O 1
ATOM 1330 N N . HIS A 1 182 ? 38.964 -6.087 -14.357 1.00 62.56 182 HIS A N 1
ATOM 1331 C CA . HIS A 1 182 ? 38.098 -5.335 -15.261 1.00 62.56 182 HIS A CA 1
ATOM 1332 C C . HIS A 1 182 ? 37.090 -6.259 -15.939 1.00 62.56 182 HIS A C 1
ATOM 1334 O O . HIS A 1 182 ? 37.426 -7.379 -16.315 1.00 62.56 182 HIS A O 1
ATOM 1340 N N . LEU A 1 183 ? 35.856 -5.773 -16.089 1.00 61.50 183 LEU A N 1
ATOM 1341 C CA . LEU A 1 183 ? 34.829 -6.443 -16.875 1.00 61.50 183 LEU A CA 1
ATOM 1342 C C . LEU A 1 183 ? 35.194 -6.325 -18.361 1.00 61.50 183 LEU A C 1
ATOM 1344 O O . LEU A 1 183 ? 35.231 -5.225 -18.910 1.00 61.50 183 LEU A O 1
ATOM 1348 N N . GLU A 1 184 ? 35.471 -7.455 -18.997 1.00 62.41 184 GLU A N 1
ATOM 1349 C CA . GLU A 1 184 ? 35.643 -7.583 -20.441 1.00 62.41 184 GLU A CA 1
ATOM 1350 C C . GLU A 1 184 ? 34.425 -8.316 -21.011 1.00 62.41 184 GLU A C 1
ATOM 1352 O O . GLU A 1 184 ? 34.239 -9.506 -20.741 1.00 62.41 184 GLU A O 1
ATOM 1357 N N . ASN A 1 185 ? 33.626 -7.602 -21.810 1.00 57.19 185 ASN A N 1
ATOM 1358 C CA . ASN A 1 185 ? 32.454 -8.134 -22.504 1.00 57.19 185 ASN A CA 1
ATOM 1359 C C . ASN A 1 185 ? 32.702 -8.130 -24.020 1.00 57.19 185 ASN A C 1
ATOM 1361 O O . ASN A 1 185 ? 32.960 -7.071 -24.590 1.00 57.19 185 ASN A O 1
ATOM 1365 N N . GLY A 1 186 ? 32.587 -9.292 -24.669 1.00 58.91 186 GLY A N 1
ATOM 1366 C CA . GLY A 1 186 ? 32.685 -9.437 -26.133 1.00 58.91 186 GLY A CA 1
ATOM 1367 C C . GLY A 1 186 ? 33.852 -10.303 -26.634 1.00 58.91 186 GLY A C 1
ATOM 1368 O O . GLY A 1 186 ? 34.695 -10.749 -25.852 1.00 58.91 186 GLY A O 1
ATOM 1369 N N . PHE A 1 187 ? 33.859 -10.566 -27.947 1.00 54.69 187 PHE A N 1
ATOM 1370 C CA . PHE A 1 187 ? 34.972 -11.167 -28.701 1.00 54.69 187 PHE A CA 1
ATOM 1371 C C . PHE A 1 187 ? 35.684 -10.111 -29.542 1.00 54.69 187 PHE A C 1
ATOM 1373 O O . PHE A 1 187 ? 34.982 -9.211 -30.057 1.00 54.69 187 PHE A O 1
#

pLDDT: mean 91.08, std 8.96, range [54.69, 98.81]

Mean predicted aligned error: 7.55 Å

Sequence (187 aa):
GVKVATLGAGKPGQTLTYEDNAVPSNGYHSYRVTALLDGEEGSKASSSAYIGLDIPLSPEGVKLLDNGNNVLAQWPKARNYGANKGYVDPSQVTVSLFEMIKITYGMSIGDLVATSDPGVTEMTLPVNPDESQAEDGVTQSIFQLGARADNAAGNSGYYGTHPLIVGPALTLPFKESLSNGHLENGF

Foldseek 3Di:
DDDQDDWDDDDVPDDDDDDRPPPPDWAKDKDKDWDDDPNDTDDIDMDIATEDAAAWAFQPAWAWDQPAFWIKIFTDQTDQAHPRRYGHDSQQKKKWKFFWDQDPVGTDTHGTQDIDDGNDGMDIHNDGQAWDPDPVRADWDWDKIWMWIAGPNGIYDTDIYDTDTGHHDDDPPWDFDCPPNDTDIDD